Protein AF-A0A9R0SRK7-F1 (afdb_monomer_lite)

Sequence (256 aa):
MAAATGMATAVAMAPLLSPAAGAAHSHIPSALATSAPPHTRRSRPRPRPRRLHASAPAAHSGSDGAPPSTLSSTASSPSGSKGAGALTFQQAIQRLQEYWASVGCAVMQCSNTEVGAGTMNPLTFLRVLGPEPWNVAYVEPSVRPDDSRYGDNPNRLQRHTQFQVILKPDPGNSQDLFLHSLSALGINVREHDIRFVEDNWESPVLGAWGLGWEVWMDGMEITQFTYFQQSGSLPLLPVSVEITYGLERILMSLQE

InterPro domains:
  IPR002310 Glycine-tRNA ligase, alpha subunit [PF02091] (89-256)
  IPR002310 Glycine-tRNA ligase, alpha subunit [PR01044] (141-156)
  IPR002310 Glycine-tRNA ligase, alpha subunit [PR01044] (162-182)
  IPR002310 Glycine-tRNA ligase, alpha subunit [PR01044] (193-217)
  IPR002310 Glycine-tRNA ligase, alpha subunit [PR01044] (219-239)
  IPR002310 Glycine-tRNA ligase, alpha subunit [PR01044] (242-256)
  IPR006194 Glycine-tRNA synthetase, heterodimeric [PS50861] (88-256)
  IPR006194 Glycine-tRNA synthetase, heterodimeric [PTHR30075] (86-256)
  IPR045864 Class II Aminoacyl-tRNA synthetase/Biotinyl protein ligase (BPL) and lipoyl protein ligase (LPL) [G3DSA:3.30.930.10] (76-256)
  IPR045864 Class II Aminoacyl-tRNA synthetase/Biotinyl protein ligase (BPL) and lipoyl protein ligase (LPL) [SSF55681] (88-255)

Foldseek 3Di:
DDDDDDDDDDDDDDDDDDDDDDDDDDDDDDDDDDDDDDDDPDDDDDDDDDDDDDDDDDDDDDDDDDDDDDDDDPDDDPPDPPDPDAQDLVNLQVLLLVLLVVVPADEDEEDPDAAQAPCPPCLNQVVLDDQDWHWHKYKYFHAQCVQDPPPPDLPTHRTFIKIKIKGPQDPVCVVVSVVVSLVSSVDPPVVWDWDWAWDKDDDVVFLWTFTWTQIDTNRDGFKIWGFIQDGNVHGGVRTMIMIIGRSSRSSVVRPD

Secondary structure (DSSP, 8-state):
---------PPPP----------------------PPP-----PPPPPPP---PPPPPP-------------------------PPPPHHHHHHHHHHHHHHTT-EEEPPPSS-BSSGGGSHHHHTTSSSS--EEEEEEEEEE-GGG--TT--SS--SEEEEEEEEEES--S-HHHHHHHHHHHHT--TTTS-EEEEE--EEEGGGTEEEEEEEEEETTEEEEEEEEEEEETTEEEEEEEEEEEEEHHHHHHHH--

Radius of gyration: 32.05 Å; chains: 1; bounding box: 85×55×104 Å

Structure (mmCIF, N/CA/C/O backbone):
data_AF-A0A9R0SRK7-F1
#
_entry.id   AF-A0A9R0SRK7-F1
#
loop_
_atom_site.group_PDB
_atom_site.id
_atom_site.type_symbol
_atom_site.label_atom_id
_atom_site.label_alt_id
_atom_site.label_comp_id
_atom_site.label_asym_id
_atom_site.label_entity_id
_atom_site.label_seq_id
_atom_site.pdbx_PDB_ins_code
_atom_site.Cartn_x
_atom_site.Cartn_y
_atom_site.Cartn_z
_atom_site.occupancy
_atom_site.B_iso_or_equiv
_atom_site.auth_seq_id
_atom_site.auth_comp_id
_atom_site.auth_asym_id
_atom_site.auth_atom_id
_atom_site.pdbx_PDB_model_num
ATOM 1 N N . MET A 1 1 ? -36.795 -20.530 -48.172 1.00 37.56 1 MET A N 1
ATOM 2 C CA . MET A 1 1 ? -36.860 -20.169 -49.610 1.00 37.56 1 MET A CA 1
ATOM 3 C C . MET A 1 1 ? -36.858 -18.649 -49.673 1.00 37.56 1 MET A C 1
ATOM 5 O O . MET A 1 1 ? -37.673 -18.080 -48.974 1.00 37.56 1 MET A O 1
ATOM 9 N N . ALA A 1 2 ? -35.993 -17.913 -50.359 1.00 38.22 2 ALA A N 1
ATOM 10 C CA . ALA A 1 2 ? -34.970 -18.207 -51.352 1.00 38.22 2 ALA A CA 1
ATOM 11 C C . ALA A 1 2 ? -33.815 -17.192 -51.189 1.00 38.22 2 ALA A C 1
ATOM 13 O O . ALA A 1 2 ? -33.989 -16.137 -50.584 1.00 38.22 2 ALA A O 1
ATOM 14 N N . ALA A 1 3 ? -32.645 -17.559 -51.703 1.00 34.16 3 ALA A N 1
ATOM 15 C CA . ALA A 1 3 ? -31.409 -16.788 -51.690 1.00 34.16 3 ALA A CA 1
ATOM 16 C C . ALA A 1 3 ? -31.295 -15.833 -52.894 1.00 34.16 3 ALA A C 1
ATOM 18 O O . ALA A 1 3 ? -31.822 -16.150 -53.957 1.00 34.16 3 ALA A O 1
ATOM 19 N N . ALA A 1 4 ? -30.533 -14.744 -52.734 1.00 37.28 4 ALA A N 1
ATOM 20 C CA . ALA A 1 4 ? -29.643 -14.154 -53.750 1.00 37.28 4 ALA A CA 1
ATOM 21 C C . ALA A 1 4 ? -28.727 -13.108 -53.057 1.00 37.28 4 ALA A C 1
ATOM 23 O O . ALA A 1 4 ? -29.241 -12.208 -52.400 1.00 37.28 4 ALA A O 1
ATOM 24 N N . THR A 1 5 ? -27.406 -13.321 -52.917 1.00 37.91 5 THR A N 1
ATOM 25 C CA . THR A 1 5 ? -26.323 -12.764 -53.782 1.00 37.91 5 THR A CA 1
ATOM 26 C C . THR A 1 5 ? -26.562 -11.305 -54.196 1.00 37.91 5 THR A C 1
ATOM 28 O O . THR A 1 5 ? -27.570 -11.016 -54.814 1.00 37.91 5 THR A O 1
ATOM 31 N N . GLY A 1 6 ? -25.703 -10.308 -53.988 1.00 32.19 6 GLY A N 1
ATOM 32 C CA . GLY A 1 6 ? -24.322 -10.181 -53.528 1.00 32.19 6 GLY A CA 1
ATOM 33 C C . GLY A 1 6 ? -23.747 -8.929 -54.216 1.00 32.19 6 GLY A C 1
ATOM 34 O O . GLY A 1 6 ? -24.065 -8.711 -55.376 1.00 32.19 6 GLY A O 1
ATOM 35 N N . MET A 1 7 ? -22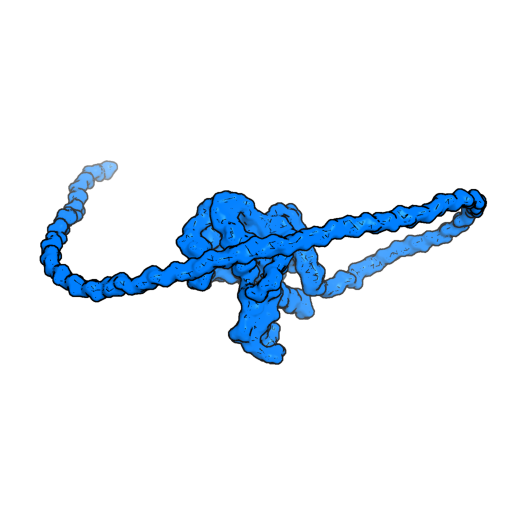.945 -8.105 -53.535 1.00 36.50 7 MET A N 1
ATOM 36 C CA . MET A 1 7 ? -21.830 -7.345 -54.133 1.00 36.50 7 MET A CA 1
ATOM 37 C C . MET A 1 7 ? -21.111 -6.531 -53.056 1.00 36.50 7 MET A C 1
ATOM 39 O O . MET A 1 7 ? -21.663 -5.616 -52.451 1.00 36.50 7 MET A O 1
ATOM 43 N N . ALA A 1 8 ? -19.856 -6.906 -52.829 1.00 35.41 8 ALA A N 1
ATOM 44 C CA . ALA A 1 8 ? -18.874 -6.126 -52.105 1.00 35.41 8 ALA A CA 1
ATOM 45 C C . ALA A 1 8 ? -18.383 -4.982 -53.001 1.00 35.41 8 ALA A C 1
ATOM 47 O O . ALA A 1 8 ? -18.062 -5.213 -54.166 1.00 35.41 8 ALA A O 1
ATOM 48 N N . THR A 1 9 ? -18.257 -3.780 -52.439 1.00 36.09 9 THR A N 1
ATOM 49 C CA . THR A 1 9 ? -17.510 -2.688 -53.072 1.00 36.09 9 THR A CA 1
ATOM 50 C C . THR A 1 9 ? -16.327 -2.361 -52.174 1.00 36.09 9 THR A C 1
ATOM 52 O O . THR A 1 9 ? -16.473 -1.732 -51.129 1.00 36.09 9 THR A O 1
ATOM 55 N N . ALA A 1 10 ? -15.158 -2.863 -52.564 1.00 34.44 10 ALA A N 1
ATOM 56 C CA . ALA A 1 10 ? -13.872 -2.454 -52.028 1.00 34.44 10 ALA A CA 1
ATOM 57 C C . ALA A 1 10 ? -13.535 -1.059 -52.574 1.00 34.44 10 ALA A C 1
ATOM 59 O O . ALA A 1 10 ? -13.558 -0.850 -53.787 1.00 34.44 10 ALA A O 1
ATOM 60 N N . VAL A 1 11 ? -13.211 -0.112 -51.693 1.00 36.94 11 VAL A N 1
ATOM 61 C CA . VAL A 1 11 ? -12.591 1.157 -52.086 1.00 36.94 11 VAL A CA 1
ATOM 62 C C . VAL A 1 11 ? -11.084 0.996 -51.932 1.00 36.94 11 VAL A C 1
ATOM 64 O O . VAL A 1 11 ? -10.578 0.678 -50.857 1.00 36.94 11 VAL A O 1
ATOM 67 N N . ALA A 1 12 ? -10.397 1.146 -53.059 1.00 35.78 12 ALA A N 1
ATOM 68 C CA . ALA A 1 12 ? -8.970 0.956 -53.228 1.00 35.78 12 ALA A CA 1
ATOM 69 C C . ALA A 1 12 ? -8.141 2.077 -52.580 1.00 35.78 12 ALA A C 1
ATOM 71 O O . ALA A 1 12 ? -8.505 3.252 -52.623 1.00 35.78 12 ALA A O 1
ATOM 72 N N . MET A 1 13 ? -6.978 1.687 -52.051 1.00 35.03 13 MET A N 1
ATOM 73 C CA . MET A 1 13 ? -5.853 2.579 -51.785 1.00 35.03 13 MET A CA 1
ATOM 74 C C . MET A 1 13 ? -5.315 3.168 -53.095 1.00 35.03 13 MET A C 1
ATOM 76 O O . MET A 1 13 ? -5.142 2.446 -54.077 1.00 35.03 13 MET A O 1
ATOM 80 N N . ALA A 1 14 ? -4.943 4.446 -53.063 1.00 38.38 14 ALA A N 1
ATOM 81 C CA . ALA A 1 14 ? -4.004 5.040 -54.008 1.00 38.38 14 ALA A CA 1
ATOM 82 C C . ALA A 1 14 ? -2.915 5.805 -53.226 1.00 38.38 14 ALA A C 1
ATOM 84 O O . ALA A 1 14 ? -3.249 6.516 -52.274 1.00 38.38 14 ALA A O 1
ATOM 85 N N . PRO A 1 15 ? -1.628 5.656 -53.590 1.00 40.62 15 PRO A N 1
ATOM 86 C CA . PRO A 1 15 ? -0.508 6.323 -52.938 1.00 40.62 15 PRO A CA 1
ATOM 87 C C . PRO A 1 15 ? -0.269 7.703 -53.563 1.00 40.62 15 PRO A C 1
ATOM 89 O O . PRO A 1 15 ? -0.414 7.876 -54.774 1.00 40.62 15 PRO A O 1
ATOM 92 N N . LEU A 1 16 ? 0.156 8.678 -52.759 1.00 39.31 16 LEU A N 1
ATOM 93 C CA . LEU A 1 16 ? 0.675 9.949 -53.263 1.00 39.31 16 LEU A CA 1
ATOM 94 C C . LEU A 1 16 ? 2.120 10.146 -52.806 1.00 39.31 16 LEU A C 1
ATOM 96 O O . LEU A 1 16 ? 2.482 9.905 -51.657 1.00 39.31 16 LEU A O 1
ATOM 100 N N . LEU A 1 17 ? 2.924 10.515 -53.799 1.00 37.66 17 LEU A N 1
ATOM 101 C CA . LEU A 1 17 ? 4.373 10.612 -53.819 1.00 37.66 17 LEU A CA 1
ATOM 102 C C . LEU A 1 17 ? 4.934 11.725 -52.919 1.00 37.66 17 LEU A C 1
ATOM 104 O O . LEU A 1 17 ? 4.346 12.795 -52.776 1.00 37.66 17 LEU A O 1
ATOM 108 N N . SER A 1 18 ? 6.159 11.480 -52.444 1.00 40.16 18 SER A N 1
ATOM 109 C CA . SER A 1 18 ? 7.153 12.474 -52.014 1.00 40.16 18 SER A CA 1
ATOM 110 C C . SER A 1 18 ? 7.370 13.614 -53.016 1.00 40.16 18 SER A C 1
ATOM 112 O O . SER A 1 18 ? 7.304 13.408 -54.229 1.00 40.16 18 SER A O 1
ATOM 114 N N . PRO A 1 19 ? 7.893 14.740 -52.508 1.00 45.44 19 PRO A N 1
ATOM 115 C CA . PRO A 1 19 ? 9.127 15.273 -53.073 1.00 45.44 19 PRO A CA 1
ATOM 116 C C . PRO A 1 19 ? 10.226 15.444 -52.016 1.00 45.44 19 PRO A C 1
ATOM 118 O O . PRO A 1 19 ? 9.983 15.736 -50.847 1.00 45.44 19 PRO A O 1
ATOM 121 N N . ALA A 1 20 ? 11.455 15.217 -52.470 1.00 34.84 20 ALA A N 1
ATOM 122 C CA . ALA A 1 20 ? 12.696 15.368 -51.732 1.00 34.84 20 ALA A CA 1
ATOM 123 C C . ALA A 1 20 ? 13.258 16.802 -51.821 1.00 34.84 20 ALA A C 1
ATOM 125 O O . ALA A 1 20 ? 12.861 17.583 -52.682 1.00 34.84 20 ALA A O 1
ATOM 126 N N . ALA A 1 21 ? 14.300 17.015 -51.009 1.00 32.69 21 ALA A N 1
ATOM 127 C CA . ALA A 1 21 ? 15.367 18.019 -51.093 1.00 32.69 21 ALA A CA 1
ATOM 128 C C . ALA A 1 21 ? 15.202 19.317 -50.279 1.00 32.69 21 ALA A C 1
ATOM 130 O O . ALA A 1 21 ? 14.373 20.176 -50.551 1.00 32.69 21 ALA A O 1
ATOM 131 N N . GLY A 1 22 ? 16.115 19.467 -49.315 1.00 29.45 22 GLY A N 1
ATOM 132 C CA . GLY A 1 22 ? 16.345 20.678 -48.534 1.00 29.45 22 GLY A CA 1
ATOM 133 C C . GLY A 1 22 ? 17.425 20.451 -47.477 1.00 29.45 22 GLY A C 1
ATOM 134 O O . GLY A 1 22 ? 17.141 20.473 -46.287 1.00 29.45 22 GLY A O 1
ATOM 135 N N . ALA A 1 23 ? 18.649 20.148 -47.917 1.00 34.69 23 ALA A N 1
ATOM 136 C CA . ALA A 1 23 ? 19.818 20.035 -47.052 1.00 34.69 23 ALA A CA 1
ATOM 137 C C . ALA A 1 23 ? 20.220 21.417 -46.513 1.00 34.69 23 ALA A C 1
ATOM 139 O O . ALA A 1 23 ? 20.440 22.343 -47.291 1.00 34.69 23 ALA A O 1
ATOM 140 N N . ALA A 1 24 ? 20.378 21.533 -45.195 1.00 36.25 24 ALA A N 1
ATOM 141 C CA . ALA A 1 24 ? 21.066 22.647 -44.557 1.00 36.25 24 ALA A CA 1
ATOM 142 C C . ALA A 1 24 ? 22.084 22.088 -43.558 1.00 36.25 24 ALA A C 1
ATOM 144 O O . ALA A 1 24 ? 21.740 21.531 -42.518 1.00 36.25 24 ALA A O 1
ATOM 145 N N . HIS A 1 25 ? 23.354 22.213 -43.934 1.00 36.94 25 HIS A N 1
ATOM 146 C CA . HIS A 1 25 ? 24.504 22.004 -43.072 1.00 36.94 25 HIS A CA 1
ATOM 147 C C . HIS A 1 25 ? 24.539 23.076 -41.979 1.00 36.94 25 HIS A C 1
ATOM 149 O O . HIS A 1 25 ? 24.594 24.266 -42.281 1.00 36.94 25 HIS A O 1
ATOM 155 N N . SER A 1 26 ? 24.629 22.659 -40.720 1.00 37.69 26 SER A N 1
ATOM 156 C CA . SER A 1 26 ? 25.176 23.494 -39.652 1.00 37.69 26 SER A CA 1
ATOM 157 C C . SER A 1 26 ? 26.218 22.693 -38.882 1.00 37.69 26 SER A C 1
ATOM 159 O O . SER A 1 26 ? 25.904 21.786 -38.112 1.00 37.69 26 SER A O 1
ATOM 161 N N . HIS A 1 27 ? 27.475 23.033 -39.155 1.00 35.53 27 HIS A N 1
ATOM 162 C CA . HIS A 1 27 ? 28.650 22.659 -38.387 1.00 35.53 27 HIS A CA 1
ATOM 163 C C . HIS A 1 27 ? 28.471 23.025 -36.907 1.00 35.53 27 HIS A C 1
ATOM 165 O O . HIS A 1 27 ? 28.238 24.188 -36.587 1.00 35.53 27 HIS A O 1
ATOM 171 N N . ILE A 1 28 ? 28.669 22.058 -36.011 1.00 43.16 28 ILE A N 1
ATOM 172 C CA . ILE A 1 28 ? 29.019 22.321 -34.611 1.00 43.16 28 ILE A CA 1
ATOM 173 C C . ILE A 1 28 ? 30.442 21.784 -34.403 1.00 43.16 28 ILE A C 1
ATOM 175 O O . ILE A 1 28 ? 30.684 20.612 -34.704 1.00 43.16 28 ILE A O 1
ATOM 179 N N . PRO A 1 29 ? 31.411 22.605 -33.955 1.00 42.06 29 PRO A N 1
ATOM 180 C CA . PRO A 1 29 ? 32.789 22.163 -33.805 1.00 42.06 29 PRO A CA 1
ATOM 181 C C . PRO A 1 29 ? 32.966 21.260 -32.582 1.00 42.06 29 PRO A C 1
ATOM 183 O O . PRO A 1 29 ? 32.574 21.599 -31.467 1.00 42.06 29 PRO A O 1
ATOM 186 N N . SER A 1 30 ? 33.643 20.137 -32.812 1.00 40.69 30 SER A N 1
ATOM 187 C CA . SER A 1 30 ? 34.266 19.293 -31.796 1.00 40.69 30 SER A CA 1
ATOM 188 C C . SER A 1 30 ? 35.414 20.056 -31.128 1.00 40.69 30 SER A C 1
ATOM 190 O O . SER A 1 30 ? 36.365 20.449 -31.806 1.00 40.69 30 SER A O 1
ATOM 192 N N . ALA A 1 31 ? 35.350 20.247 -29.809 1.00 37.66 31 ALA A N 1
ATOM 193 C CA . ALA A 1 31 ? 36.422 20.856 -29.029 1.00 37.66 31 ALA A CA 1
ATOM 194 C C . ALA A 1 31 ? 36.750 20.026 -27.778 1.00 37.66 31 ALA A C 1
ATOM 196 O O . ALA A 1 31 ? 35.945 19.883 -26.866 1.00 37.66 31 ALA A O 1
ATOM 197 N N . LEU A 1 32 ? 37.993 19.542 -27.795 1.00 38.28 32 LEU A N 1
ATOM 198 C CA . LEU A 1 32 ? 38.884 19.208 -26.686 1.00 38.28 32 LEU A CA 1
ATOM 199 C C . LEU A 1 32 ? 38.463 18.126 -25.681 1.00 38.28 32 LEU A C 1
ATOM 201 O O . LEU A 1 32 ? 37.862 18.365 -24.638 1.00 38.28 32 LEU A O 1
ATOM 205 N N . ALA A 1 33 ? 39.034 16.950 -25.938 1.00 37.00 33 ALA A N 1
ATOM 206 C CA . ALA A 1 33 ? 39.545 16.062 -24.912 1.00 37.00 33 ALA A CA 1
ATOM 207 C C . ALA A 1 33 ? 40.536 16.800 -23.990 1.00 37.00 33 ALA A C 1
ATOM 209 O O . ALA A 1 33 ? 41.562 17.310 -24.443 1.00 37.00 33 ALA A O 1
ATOM 210 N N . THR A 1 34 ? 40.264 16.793 -22.687 1.00 37.75 34 THR A N 1
ATOM 211 C CA . THR A 1 34 ? 41.259 17.046 -21.642 1.00 37.75 34 THR A CA 1
ATOM 212 C C . THR A 1 34 ? 41.451 15.766 -20.837 1.00 37.75 34 THR A C 1
ATOM 214 O O . THR A 1 34 ? 40.579 15.289 -20.117 1.00 37.75 34 THR A O 1
ATOM 217 N N . SER A 1 35 ? 42.626 15.171 -21.017 1.00 38.38 35 SER A N 1
ATOM 218 C CA . SER A 1 35 ? 43.127 14.032 -20.260 1.00 38.38 35 SER A CA 1
ATOM 219 C C . SER A 1 35 ? 43.386 14.434 -18.805 1.00 38.38 35 SER A C 1
ATOM 221 O O . SER A 1 35 ? 44.289 15.228 -18.533 1.00 38.38 35 SER A O 1
ATOM 223 N N . ALA A 1 36 ? 42.628 13.868 -17.867 1.00 43.06 36 ALA A N 1
ATOM 224 C CA . ALA A 1 36 ? 42.953 13.923 -16.445 1.00 43.06 36 ALA A CA 1
ATOM 225 C C . ALA A 1 36 ? 44.139 12.978 -16.131 1.00 43.06 36 ALA A C 1
ATOM 227 O O . ALA A 1 36 ? 44.181 11.863 -16.660 1.00 43.06 36 ALA A O 1
ATOM 228 N N . PRO A 1 37 ? 45.110 13.381 -15.290 1.00 53.28 37 PRO A N 1
ATOM 229 C CA . PRO A 1 37 ? 46.250 12.539 -14.934 1.00 53.28 37 PRO A CA 1
ATOM 230 C C . PRO A 1 37 ? 45.850 11.409 -13.962 1.00 53.28 37 PRO A C 1
ATOM 232 O O . PRO A 1 37 ? 44.885 11.545 -13.207 1.00 53.28 37 PRO A O 1
ATOM 235 N N . PRO A 1 38 ? 46.589 10.285 -13.935 1.00 47.19 38 PRO A N 1
ATOM 236 C CA . PRO A 1 38 ? 46.218 9.120 -13.142 1.00 47.19 38 PRO A CA 1
ATOM 237 C C . PRO A 1 38 ? 46.439 9.362 -11.643 1.00 47.19 38 PRO A C 1
ATOM 239 O O . PRO A 1 38 ? 47.552 9.631 -11.187 1.00 47.19 38 PRO A O 1
ATOM 242 N N . HIS A 1 39 ? 45.382 9.192 -10.847 1.00 46.12 39 HIS A N 1
ATOM 243 C CA . HIS A 1 39 ? 45.494 9.110 -9.394 1.00 46.12 39 HIS A CA 1
ATOM 244 C C . HIS A 1 39 ? 46.216 7.816 -8.999 1.00 46.12 39 HIS A C 1
ATOM 246 O O . HIS A 1 39 ? 45.691 6.708 -9.115 1.00 46.12 39 HIS A O 1
ATOM 252 N N . THR A 1 40 ? 47.438 7.960 -8.495 1.00 45.44 40 THR A N 1
ATOM 253 C CA . THR A 1 40 ? 48.199 6.878 -7.871 1.00 45.44 40 THR A CA 1
ATOM 254 C C . THR A 1 40 ? 47.510 6.444 -6.575 1.00 45.44 40 THR A C 1
ATOM 256 O O . THR A 1 40 ? 47.489 7.146 -5.563 1.00 45.44 40 THR A O 1
ATOM 259 N N . ARG A 1 41 ? 46.923 5.247 -6.597 1.00 44.31 41 ARG A N 1
ATOM 260 C CA . ARG A 1 41 ? 46.297 4.601 -5.441 1.00 44.31 41 ARG A CA 1
ATOM 261 C C . ARG A 1 41 ? 47.384 4.156 -4.455 1.00 44.31 41 ARG A C 1
ATOM 263 O O . ARG A 1 41 ? 47.898 3.047 -4.551 1.00 44.31 41 ARG A O 1
ATOM 270 N N . ARG A 1 42 ? 47.748 5.009 -3.489 1.00 44.72 42 ARG A N 1
ATOM 271 C CA . ARG A 1 42 ? 48.573 4.593 -2.340 1.00 44.72 42 ARG A CA 1
ATOM 272 C C . ARG A 1 42 ? 47.765 3.639 -1.456 1.00 44.72 42 ARG A C 1
ATOM 274 O O . ARG A 1 42 ? 46.843 4.048 -0.754 1.00 44.72 42 ARG A O 1
ATOM 281 N N . SER A 1 43 ? 48.122 2.359 -1.484 1.00 44.50 43 SER A N 1
ATOM 282 C CA . SER A 1 43 ? 47.631 1.339 -0.559 1.00 44.50 43 SER A CA 1
ATOM 283 C C . SER A 1 43 ? 48.059 1.672 0.875 1.00 44.50 43 SER A C 1
ATOM 285 O O . SER A 1 43 ? 49.239 1.579 1.212 1.00 44.50 43 SER A O 1
ATOM 287 N N . ARG A 1 44 ? 47.108 2.049 1.735 1.00 50.19 44 ARG A N 1
ATOM 288 C CA . ARG A 1 44 ? 47.326 2.062 3.189 1.00 50.19 44 ARG A CA 1
ATOM 289 C C . ARG A 1 44 ? 47.345 0.612 3.706 1.00 50.19 44 ARG A C 1
ATOM 291 O O . ARG A 1 44 ? 46.473 -0.163 3.307 1.00 50.19 44 ARG A O 1
ATOM 298 N N . PRO A 1 45 ? 48.297 0.217 4.569 1.00 52.69 45 PRO A N 1
ATOM 299 C CA . PRO A 1 45 ? 48.323 -1.130 5.129 1.00 52.69 45 PRO A CA 1
ATOM 300 C C . PRO A 1 45 ? 47.127 -1.342 6.070 1.00 52.69 45 PRO A C 1
ATOM 302 O O . PRO A 1 45 ? 46.814 -0.489 6.900 1.00 52.69 45 PRO A O 1
ATOM 305 N N . 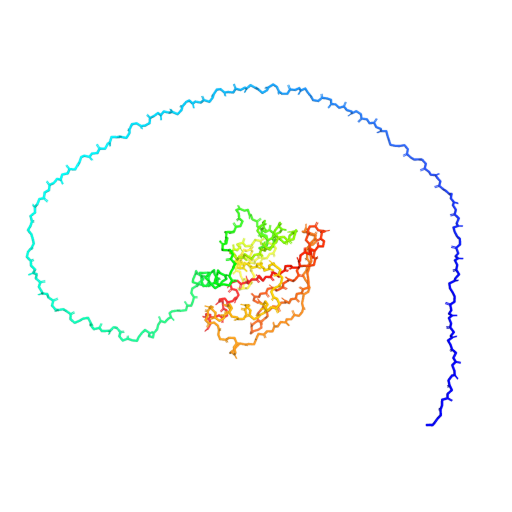ARG A 1 46 ? 46.448 -2.488 5.930 1.00 52.50 46 ARG A N 1
ATOM 306 C CA . ARG A 1 46 ? 45.374 -2.924 6.838 1.00 52.50 46 ARG A CA 1
ATOM 307 C C . ARG A 1 46 ? 45.953 -3.191 8.241 1.00 52.50 46 ARG A C 1
ATOM 309 O O . ARG A 1 46 ? 46.960 -3.898 8.327 1.00 52.50 46 ARG A O 1
ATOM 316 N N . PRO A 1 47 ? 45.333 -2.716 9.337 1.00 49.66 47 PRO A N 1
ATOM 317 C CA . PRO A 1 47 ? 45.724 -3.142 10.674 1.00 49.66 47 PRO A CA 1
ATOM 318 C C . PRO A 1 47 ? 45.312 -4.605 10.898 1.00 49.66 47 PRO A C 1
ATOM 320 O O . PRO A 1 47 ? 44.204 -5.012 10.548 1.00 49.66 47 PRO A O 1
ATOM 323 N N . ARG A 1 48 ? 46.222 -5.409 11.460 1.00 55.09 48 ARG A N 1
ATOM 324 C CA . ARG A 1 48 ? 45.968 -6.810 11.838 1.00 55.09 48 ARG A CA 1
ATOM 325 C C . ARG A 1 48 ? 44.907 -6.881 12.951 1.00 55.09 48 ARG A C 1
ATOM 327 O O . ARG A 1 48 ? 44.953 -6.049 13.859 1.00 55.09 48 ARG A O 1
ATOM 334 N N . PRO A 1 49 ? 44.006 -7.879 12.952 1.00 48.22 49 PRO A N 1
ATOM 335 C CA . PRO A 1 49 ? 43.050 -8.048 14.038 1.00 48.22 49 PRO A CA 1
ATOM 336 C C . PRO A 1 49 ? 43.776 -8.505 15.310 1.00 48.22 49 PRO A C 1
ATOM 338 O O . PRO A 1 49 ? 44.520 -9.488 15.312 1.00 48.22 49 PRO A O 1
ATOM 341 N N . ARG A 1 50 ? 43.566 -7.768 16.403 1.00 48.62 50 ARG A N 1
ATOM 342 C CA . ARG A 1 50 ? 44.013 -8.129 17.752 1.00 48.62 50 ARG A CA 1
ATOM 343 C C . ARG A 1 50 ? 43.184 -9.334 18.219 1.00 48.62 50 ARG A C 1
ATOM 345 O O . ARG A 1 50 ? 41.965 -9.233 18.311 1.00 48.62 50 ARG A O 1
ATOM 352 N N . ARG A 1 51 ? 43.838 -10.467 18.506 1.00 45.78 51 ARG A N 1
ATOM 353 C CA . ARG A 1 51 ? 43.222 -11.607 19.208 1.00 45.78 51 ARG A CA 1
ATOM 354 C C . ARG A 1 51 ? 42.758 -11.133 20.585 1.00 45.78 51 ARG A C 1
ATOM 356 O O . ARG A 1 51 ? 43.589 -10.773 21.414 1.00 45.78 51 ARG A O 1
ATOM 363 N N . LEU A 1 52 ? 41.451 -11.143 20.821 1.00 45.44 52 LEU A N 1
ATOM 364 C CA . LEU A 1 52 ? 40.889 -11.066 22.164 1.00 45.44 52 LEU A CA 1
ATOM 365 C C . LEU A 1 52 ? 40.918 -12.481 22.752 1.00 45.44 52 LEU A C 1
ATOM 367 O O . LEU A 1 52 ? 40.282 -13.392 22.226 1.00 45.44 52 LEU A O 1
ATOM 371 N N . HIS A 1 53 ? 41.715 -12.673 23.801 1.00 43.09 53 HIS A N 1
ATOM 372 C CA . HIS A 1 53 ? 41.650 -13.867 24.634 1.00 43.09 53 HIS A CA 1
ATOM 373 C C . HIS A 1 53 ? 40.366 -13.798 25.468 1.00 43.09 53 HIS A C 1
ATOM 375 O O . HIS A 1 53 ? 40.217 -12.898 26.291 1.00 43.09 53 HIS A O 1
ATOM 381 N N . ALA A 1 54 ? 39.441 -14.728 25.233 1.00 40.62 54 ALA A N 1
ATOM 382 C CA . ALA A 1 54 ? 38.299 -14.954 26.106 1.00 40.62 54 ALA A CA 1
ATOM 383 C C . ALA A 1 54 ? 38.729 -15.892 27.242 1.00 40.62 54 ALA A C 1
ATOM 385 O O . ALA A 1 54 ? 39.111 -17.037 26.998 1.00 40.62 54 ALA A O 1
ATOM 386 N N . SER A 1 55 ? 38.687 -15.387 28.471 1.00 41.75 55 SER A N 1
ATOM 387 C CA . SER A 1 55 ? 38.862 -16.168 29.694 1.00 41.75 55 SER A CA 1
ATOM 388 C C . SER A 1 55 ? 37.498 -16.716 30.115 1.00 41.75 55 SER A C 1
ATOM 390 O O . SER A 1 55 ? 36.591 -15.941 30.411 1.00 41.75 55 SER A O 1
ATOM 392 N N . ALA A 1 56 ? 37.340 -18.038 30.126 1.00 51.78 56 ALA A N 1
ATOM 393 C CA . ALA A 1 56 ? 36.175 -18.707 30.701 1.00 51.78 56 ALA A CA 1
ATOM 394 C C . ALA A 1 56 ? 36.288 -18.756 32.237 1.00 51.78 56 ALA A C 1
ATOM 396 O O . ALA A 1 56 ? 37.390 -19.012 32.732 1.00 51.78 56 ALA A O 1
ATOM 397 N N . PRO A 1 57 ? 35.194 -18.596 33.004 1.00 46.03 57 PRO A N 1
ATOM 398 C CA . PRO A 1 57 ? 35.158 -19.026 34.388 1.00 46.03 57 PRO A CA 1
ATOM 399 C C . PRO A 1 57 ? 34.463 -20.384 34.544 1.00 46.03 57 PRO A C 1
ATOM 401 O O . PRO A 1 57 ? 33.631 -20.804 33.739 1.00 46.03 57 PRO A O 1
ATOM 404 N N . ALA A 1 58 ? 34.902 -21.068 35.593 1.00 37.97 58 ALA A N 1
ATOM 405 C CA . ALA A 1 58 ? 34.728 -22.477 35.877 1.00 37.97 58 ALA A CA 1
ATOM 406 C C . ALA A 1 58 ? 33.347 -22.845 36.438 1.00 37.97 58 ALA A C 1
ATOM 408 O O . ALA A 1 58 ? 32.646 -22.034 37.041 1.00 37.97 58 ALA A O 1
ATOM 409 N N . ALA A 1 59 ? 33.014 -24.124 36.266 1.00 37.34 59 ALA A N 1
ATOM 410 C CA . ALA A 1 59 ? 31.876 -24.796 36.864 1.00 37.34 59 ALA A CA 1
ATOM 411 C C . ALA A 1 59 ? 32.033 -24.919 38.389 1.00 37.34 59 ALA A C 1
ATOM 413 O O . ALA A 1 59 ? 33.079 -25.352 38.874 1.00 37.34 59 ALA A O 1
ATOM 414 N N . HIS A 1 60 ? 30.961 -24.620 39.124 1.00 41.12 60 HIS A N 1
ATOM 415 C CA . HIS A 1 60 ? 30.793 -25.032 40.513 1.00 41.12 60 HIS A CA 1
ATOM 416 C C . HIS A 1 60 ? 29.612 -25.995 40.627 1.00 41.12 60 HIS A C 1
ATOM 418 O O . HIS A 1 60 ? 28.464 -25.653 40.357 1.00 41.12 60 HIS A O 1
ATOM 424 N N . SER A 1 61 ? 29.947 -27.218 41.026 1.00 39.25 61 SER A N 1
ATOM 425 C CA . SER A 1 61 ? 29.063 -28.246 41.560 1.00 39.25 61 SER A CA 1
ATOM 426 C C . SER A 1 61 ? 28.610 -27.877 42.975 1.00 39.25 61 SER A C 1
ATOM 428 O O . SER A 1 61 ? 29.451 -27.565 43.818 1.00 39.25 61 SER A O 1
ATOM 430 N N . GLY A 1 62 ? 27.312 -27.987 43.247 1.00 35.19 62 GLY A N 1
ATOM 431 C CA . GLY A 1 62 ? 26.741 -27.895 44.589 1.00 35.19 62 GLY A CA 1
ATOM 432 C C . GLY A 1 62 ? 25.389 -28.596 44.628 1.00 35.19 62 GLY A C 1
ATOM 433 O O . GLY A 1 62 ? 24.455 -28.182 43.947 1.00 35.19 62 GLY A O 1
ATOM 434 N N . SER A 1 63 ? 25.340 -29.699 45.364 1.00 38.38 63 SER A N 1
ATOM 435 C CA . SER A 1 63 ? 24.167 -30.500 45.696 1.00 38.38 63 SER A CA 1
ATOM 436 C C . SER A 1 63 ? 23.350 -29.849 46.818 1.00 38.38 63 SER A C 1
ATOM 438 O O . SER A 1 63 ? 23.924 -29.180 47.670 1.00 38.38 63 SER A O 1
ATOM 440 N N . ASP A 1 64 ? 22.031 -30.070 46.808 1.00 38.66 64 ASP A N 1
ATOM 441 C CA . ASP A 1 64 ? 21.223 -30.564 47.944 1.00 38.66 64 ASP A CA 1
ATOM 442 C C . ASP A 1 64 ? 19.798 -29.982 48.005 1.00 38.66 64 ASP A C 1
ATOM 444 O O . ASP A 1 64 ? 19.584 -28.777 48.088 1.00 38.66 64 ASP A O 1
ATOM 448 N N . GLY A 1 65 ? 18.827 -30.904 48.043 1.00 36.00 65 GLY A N 1
ATOM 449 C CA . GLY A 1 65 ? 17.683 -30.861 48.959 1.00 36.00 65 GLY A CA 1
ATOM 450 C C . GLY A 1 65 ? 16.491 -29.954 48.634 1.00 36.00 65 GLY A C 1
ATOM 451 O O . GLY A 1 65 ? 16.453 -28.802 49.050 1.00 36.00 65 GLY A O 1
ATOM 452 N N . ALA A 1 66 ? 15.420 -30.529 48.075 1.00 42.03 66 ALA A N 1
ATOM 453 C CA . ALA A 1 66 ? 14.062 -29.987 48.213 1.00 42.03 66 ALA A CA 1
ATOM 454 C C . ALA A 1 66 ? 13.040 -31.125 48.436 1.00 42.03 66 ALA A C 1
ATOM 456 O O . ALA A 1 66 ? 13.008 -32.055 47.627 1.00 42.03 66 ALA A O 1
ATOM 457 N N . PRO A 1 67 ? 12.197 -31.088 49.490 1.00 58.06 67 PRO A N 1
ATOM 458 C CA . PRO A 1 67 ? 10.994 -31.913 49.582 1.00 58.06 67 PRO A CA 1
ATOM 459 C C . PRO A 1 67 ? 9.765 -31.164 49.016 1.00 58.06 67 PRO A C 1
ATOM 461 O O . PRO A 1 67 ? 9.808 -29.940 48.859 1.00 58.06 67 PRO A O 1
ATOM 464 N N . PRO A 1 68 ? 8.658 -31.865 48.702 1.00 52.28 68 PRO A N 1
ATOM 465 C CA . PRO A 1 68 ? 7.524 -31.271 48.006 1.00 52.28 68 PRO A CA 1
ATOM 466 C C . PRO A 1 68 ? 6.540 -30.628 48.990 1.00 52.28 68 PRO A C 1
ATOM 468 O O . PRO A 1 68 ? 6.208 -31.215 50.020 1.00 52.28 68 PRO A O 1
ATOM 471 N N . SER A 1 69 ? 6.005 -29.458 48.646 1.00 45.97 69 SER A N 1
ATOM 472 C CA . SER A 1 69 ? 4.812 -28.908 49.291 1.00 45.97 69 SER A CA 1
ATOM 473 C C . SER A 1 69 ? 3.710 -28.687 48.259 1.00 45.97 69 SER A C 1
ATOM 475 O O . SER A 1 69 ? 3.770 -27.847 47.366 1.00 45.97 69 SER A O 1
ATOM 477 N N . THR A 1 70 ? 2.681 -29.513 48.394 1.00 43.38 70 THR A N 1
ATOM 478 C CA . THR A 1 70 ? 1.360 -29.375 47.792 1.00 43.38 70 THR A CA 1
ATOM 479 C C . THR A 1 70 ? 0.660 -28.130 48.325 1.00 43.38 70 THR A C 1
ATOM 481 O O . THR A 1 70 ? 0.352 -28.069 49.515 1.00 43.38 70 THR A O 1
ATOM 484 N N . LEU A 1 71 ? 0.311 -27.197 47.441 1.00 42.62 71 LEU A N 1
ATOM 485 C CA . LEU A 1 71 ? -0.784 -26.258 47.665 1.00 42.62 71 LEU A CA 1
ATOM 486 C C . LEU A 1 71 ? -1.672 -26.227 46.423 1.00 42.62 71 LEU A C 1
ATOM 488 O O . LEU A 1 71 ? -1.330 -25.683 45.379 1.00 42.62 71 LEU A O 1
ATOM 492 N N . SER A 1 72 ? -2.827 -26.863 46.588 1.00 47.41 72 SER A N 1
ATOM 493 C CA . SER A 1 72 ? -4.025 -26.655 45.795 1.00 47.41 72 SER A CA 1
ATOM 494 C C . SER A 1 72 ? -4.406 -25.176 45.847 1.00 47.41 72 SER A C 1
ATOM 496 O O . SER A 1 72 ? -4.798 -24.680 46.903 1.00 47.41 72 SER A O 1
ATOM 498 N N . SER A 1 73 ? -4.346 -24.486 44.713 1.00 44.66 73 SER A N 1
ATOM 499 C CA . SER A 1 73 ? -5.102 -23.259 44.493 1.00 44.66 73 SER A CA 1
ATOM 500 C C . SER A 1 73 ? -5.934 -23.427 43.228 1.00 44.66 73 SER A C 1
ATOM 502 O O . SER A 1 73 ? -5.446 -23.559 42.108 1.00 44.66 73 SER A O 1
ATOM 504 N N . THR A 1 74 ? -7.241 -23.487 43.444 1.00 45.22 74 THR A N 1
ATOM 505 C CA . THR A 1 74 ? -8.278 -23.347 42.432 1.00 45.22 74 THR A CA 1
ATOM 506 C C . THR A 1 74 ? -8.073 -22.029 41.692 1.00 45.22 74 THR A C 1
ATOM 508 O O . THR A 1 74 ? -8.432 -20.969 42.204 1.00 45.22 74 THR A O 1
ATOM 511 N N . ALA A 1 75 ? -7.490 -22.087 40.495 1.00 40.47 75 ALA A N 1
ATOM 512 C CA . ALA A 1 75 ? -7.530 -20.977 39.560 1.00 40.47 75 ALA A CA 1
ATOM 513 C C . ALA A 1 75 ? -8.952 -20.893 38.999 1.00 40.47 75 ALA A C 1
ATOM 515 O O . ALA A 1 75 ? -9.360 -21.667 38.133 1.00 40.47 75 ALA A O 1
ATOM 516 N N . SER A 1 76 ? -9.718 -19.965 39.562 1.00 43.62 76 SER A N 1
ATOM 517 C CA . SER A 1 76 ? -10.933 -19.428 38.975 1.00 43.62 76 SER A CA 1
ATOM 518 C C . SER A 1 76 ? -10.675 -19.072 37.512 1.00 43.62 76 SER A C 1
ATOM 520 O O . SER A 1 76 ? -9.788 -18.282 37.192 1.00 43.62 76 SER A O 1
ATOM 522 N N . SER A 1 77 ? -11.457 -19.670 36.615 1.00 47.91 77 SER A N 1
ATOM 523 C CA . SER A 1 77 ? -11.509 -19.266 35.214 1.00 47.91 77 SER A CA 1
ATOM 524 C C . SER A 1 77 ? -11.837 -17.772 35.145 1.00 47.91 77 SER A C 1
ATOM 526 O O . SER A 1 77 ? -12.832 -17.364 35.753 1.00 47.91 77 SER A O 1
ATOM 528 N N . PRO A 1 78 ? -11.070 -16.935 34.425 1.00 48.78 78 PRO A N 1
ATOM 529 C CA . PRO A 1 78 ? -11.527 -15.590 34.161 1.00 48.78 78 PRO A CA 1
ATOM 530 C C . PRO A 1 78 ? -12.691 -15.698 33.179 1.00 48.78 78 PRO A C 1
ATOM 532 O O . PRO A 1 78 ? -12.548 -16.043 32.007 1.00 48.78 78 PRO A O 1
ATOM 535 N N . SER A 1 79 ? -13.873 -15.453 33.727 1.00 42.41 79 SER A N 1
ATOM 536 C CA . SER A 1 79 ? -15.099 -15.164 33.011 1.00 42.41 79 SER A CA 1
ATOM 537 C C . SER A 1 79 ? -14.872 -14.047 31.991 1.00 42.41 79 SER A C 1
ATOM 539 O O . SER A 1 79 ? -14.398 -12.975 32.356 1.00 42.41 79 SER A O 1
ATOM 541 N N . GLY A 1 80 ? -15.267 -14.305 30.744 1.00 47.16 80 GLY A N 1
ATOM 542 C CA . GLY A 1 80 ? -15.701 -13.323 29.748 1.00 47.16 80 GLY A CA 1
ATOM 543 C C . GLY A 1 80 ? -14.883 -12.037 29.626 1.00 47.16 80 GLY A C 1
ATOM 544 O O . GLY A 1 80 ? -15.225 -11.023 30.230 1.00 47.16 80 GLY A O 1
ATOM 545 N N . SER A 1 81 ? -13.906 -12.019 28.718 1.00 39.94 81 SER A N 1
ATOM 546 C CA . SER A 1 81 ? -13.341 -10.768 28.209 1.00 39.94 81 SER A CA 1
ATOM 547 C C . SER A 1 81 ? -14.342 -10.071 27.274 1.00 39.94 81 SER A C 1
ATOM 549 O O . SER A 1 81 ? -14.215 -10.107 26.050 1.00 39.94 81 SER A O 1
ATOM 551 N N . LYS A 1 82 ? -15.349 -9.401 27.842 1.00 50.09 82 LYS A N 1
ATOM 552 C CA . LYS A 1 82 ? -15.960 -8.238 27.185 1.00 50.09 82 LYS A CA 1
ATOM 553 C C . LYS A 1 82 ? -14.951 -7.096 27.290 1.00 50.09 82 LYS A C 1
ATOM 555 O O . LYS A 1 82 ? -14.926 -6.377 28.282 1.00 50.09 82 LYS A O 1
ATOM 560 N N . GLY A 1 83 ? -14.068 -7.007 26.301 1.00 44.19 83 GLY A N 1
ATOM 561 C CA . GLY A 1 83 ? -13.010 -6.004 26.263 1.00 44.19 83 GLY A CA 1
ATOM 562 C C . GLY A 1 83 ? -11.908 -6.344 25.271 1.00 44.19 83 GLY A C 1
ATOM 563 O O . GLY A 1 83 ? -10.740 -6.348 25.641 1.00 44.19 83 GLY A O 1
ATOM 564 N N . ALA A 1 84 ? -12.249 -6.643 24.017 1.00 58.12 84 ALA A N 1
ATOM 565 C CA . ALA A 1 84 ? -11.280 -6.364 22.966 1.00 58.12 84 ALA A CA 1
ATOM 566 C C . ALA A 1 84 ? -11.275 -4.836 22.817 1.00 58.12 84 ALA A C 1
ATOM 568 O O . ALA A 1 84 ? -12.239 -4.270 22.310 1.00 58.12 84 ALA A O 1
ATOM 569 N N . GLY A 1 85 ? -10.268 -4.166 23.382 1.00 70.38 85 GLY A N 1
ATOM 570 C CA . GLY A 1 85 ? -10.082 -2.728 23.178 1.00 70.38 85 GLY A CA 1
ATOM 571 C C . GLY A 1 85 ? -9.999 -2.402 21.685 1.00 70.38 85 GLY A C 1
ATOM 572 O O . GLY A 1 85 ? -9.644 -3.274 20.888 1.00 70.38 85 GLY A O 1
ATOM 573 N N . ALA A 1 86 ? -10.344 -1.163 21.321 1.00 82.62 86 ALA A N 1
ATOM 574 C CA . ALA A 1 86 ? -10.279 -0.683 19.943 1.00 82.62 86 ALA A CA 1
ATOM 575 C C . ALA A 1 86 ? -8.932 -1.045 19.291 1.00 82.62 86 ALA A C 1
ATOM 577 O O . ALA A 1 86 ? -7.881 -0.966 19.937 1.00 82.62 86 ALA A O 1
ATOM 578 N N . LEU A 1 87 ? -8.974 -1.466 18.023 1.00 91.69 87 LEU A N 1
ATOM 579 C CA . LEU A 1 87 ? -7.792 -1.893 17.281 1.00 91.69 87 LEU A CA 1
ATOM 580 C C . LEU A 1 87 ? -6.755 -0.767 17.255 1.00 91.69 87 LEU A C 1
ATOM 582 O O . LEU A 1 87 ? -7.017 0.313 16.723 1.00 91.69 87 LEU A O 1
ATOM 586 N N . THR A 1 88 ? -5.568 -1.015 17.807 1.00 95.06 88 THR A N 1
ATOM 587 C CA . THR A 1 88 ? -4.498 -0.015 17.785 1.00 95.06 88 THR A CA 1
ATOM 588 C C . THR A 1 88 ? -3.801 0.021 16.427 1.00 95.06 88 THR A C 1
ATOM 590 O O . THR A 1 88 ? -3.765 -0.968 15.694 1.00 95.06 88 THR A O 1
ATOM 593 N N . PHE A 1 89 ? -3.159 1.148 16.115 1.00 95.81 89 PHE A N 1
ATOM 594 C CA . PHE A 1 89 ? -2.384 1.319 14.882 1.00 95.81 89 PHE A CA 1
ATOM 595 C C . PHE A 1 89 ? -1.295 0.251 14.701 1.00 95.81 89 PHE A C 1
ATOM 597 O O . PHE A 1 89 ? -1.135 -0.332 13.630 1.00 95.81 89 PHE A O 1
ATOM 604 N N . GLN A 1 90 ? -0.581 -0.067 15.784 1.00 97.25 90 GLN A N 1
ATOM 605 C CA . GLN A 1 90 ? 0.429 -1.121 15.788 1.00 97.25 90 GLN A CA 1
ATOM 606 C C . GLN A 1 90 ? -0.187 -2.503 15.528 1.00 97.25 90 GLN A C 1
ATOM 608 O O . GLN A 1 90 ? 0.377 -3.285 14.764 1.00 97.25 90 GLN A O 1
ATOM 613 N N . GLN A 1 91 ? -1.333 -2.807 16.144 1.00 97.00 91 GLN A N 1
ATOM 614 C CA . GLN A 1 91 ? -2.024 -4.080 15.927 1.00 97.00 91 GLN A CA 1
ATOM 615 C C . GLN A 1 91 ? -2.515 -4.212 14.486 1.00 97.00 91 GLN A C 1
ATOM 617 O O . GLN A 1 91 ? -2.421 -5.294 13.920 1.00 97.00 91 GLN A O 1
ATOM 622 N N . ALA A 1 92 ? -2.995 -3.128 13.876 1.00 97.25 92 ALA A N 1
ATOM 623 C CA . ALA A 1 92 ? -3.411 -3.131 12.478 1.00 97.25 92 ALA A CA 1
ATOM 624 C C . ALA A 1 92 ? -2.254 -3.490 11.535 1.00 97.25 92 ALA A C 1
ATOM 626 O O . ALA A 1 92 ? -2.397 -4.373 10.692 1.00 97.25 92 ALA A O 1
ATOM 627 N N . ILE A 1 93 ? -1.082 -2.872 11.735 1.00 98.31 93 ILE A N 1
ATOM 628 C CA . ILE A 1 93 ? 0.137 -3.206 10.985 1.00 98.31 93 ILE A CA 1
ATOM 629 C C . ILE A 1 93 ? 0.490 -4.685 11.159 1.00 98.31 93 ILE A C 1
ATOM 631 O O . ILE A 1 93 ? 0.712 -5.375 10.168 1.00 98.31 93 ILE A O 1
ATOM 635 N N . GLN A 1 94 ? 0.528 -5.174 12.402 1.00 98.44 94 GLN A N 1
ATOM 636 C CA . GLN A 1 94 ? 0.878 -6.567 12.695 1.00 98.44 94 GLN A CA 1
ATOM 637 C C . GLN A 1 94 ? -0.096 -7.542 12.024 1.00 98.44 94 GLN A C 1
ATOM 639 O O . GLN A 1 94 ? 0.342 -8.460 11.340 1.00 98.44 94 GLN A O 1
ATOM 644 N N . ARG A 1 95 ? -1.407 -7.293 12.124 1.00 98.31 95 ARG A N 1
ATOM 645 C CA . ARG A 1 95 ? -2.438 -8.136 11.504 1.00 98.31 95 ARG A CA 1
ATOM 646 C C . ARG A 1 95 ? -2.347 -8.155 9.983 1.00 98.31 95 ARG A C 1
ATOM 648 O O . ARG A 1 95 ? -2.501 -9.217 9.390 1.00 98.31 95 ARG A O 1
ATOM 655 N N . LEU A 1 96 ? -2.071 -7.018 9.341 1.00 98.69 96 LEU A N 1
ATOM 656 C CA . LEU A 1 96 ? -1.864 -6.986 7.890 1.00 98.69 96 LEU A CA 1
ATOM 657 C C . LEU A 1 96 ? -0.583 -7.720 7.485 1.00 98.69 96 LEU A C 1
ATOM 659 O O . LEU A 1 96 ? -0.603 -8.453 6.501 1.00 98.69 96 LEU A O 1
ATOM 663 N N . GLN A 1 97 ? 0.513 -7.576 8.237 1.00 98.75 97 GLN A N 1
ATOM 664 C CA . GLN A 1 97 ? 1.743 -8.340 7.988 1.00 98.75 97 GLN A CA 1
ATOM 665 C C . GLN A 1 97 ? 1.496 -9.845 8.112 1.00 98.75 97 GLN A C 1
ATOM 667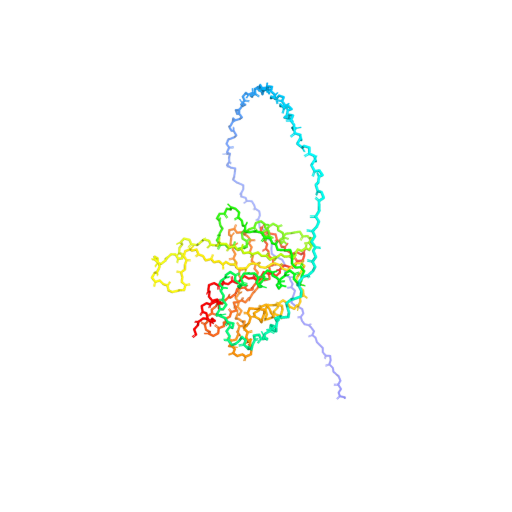 O O . GLN A 1 97 ? 1.894 -10.597 7.228 1.00 98.75 97 GLN A O 1
ATOM 672 N N . GLU A 1 98 ? 0.814 -10.278 9.172 1.00 98.75 98 GLU A N 1
ATOM 673 C CA . GLU A 1 98 ? 0.449 -11.679 9.404 1.00 98.75 98 GLU A CA 1
ATOM 674 C C . GLU A 1 98 ? -0.468 -12.216 8.300 1.00 98.75 98 GLU A C 1
ATOM 676 O O . GLU A 1 98 ? -0.205 -13.283 7.740 1.00 98.75 98 GLU A O 1
ATOM 681 N N . TYR A 1 99 ? -1.507 -11.459 7.938 1.00 98.81 99 TYR A N 1
ATOM 682 C CA . TYR A 1 99 ? -2.427 -11.816 6.864 1.00 98.81 99 TYR A CA 1
ATOM 683 C C . TYR A 1 99 ? -1.691 -11.978 5.532 1.00 98.81 99 TYR A C 1
ATOM 685 O O . TYR A 1 99 ? -1.763 -13.039 4.909 1.00 98.81 99 TYR A O 1
ATOM 693 N N . TRP A 1 100 ? -0.929 -10.965 5.116 1.00 98.88 100 TRP A N 1
ATOM 694 C CA . TRP A 1 100 ? -0.232 -10.995 3.834 1.00 98.88 100 TRP A CA 1
ATOM 695 C C . TRP A 1 100 ? 0.876 -12.055 3.796 1.00 98.88 100 TRP A C 1
ATOM 697 O O . TRP A 1 100 ? 1.061 -12.715 2.774 1.00 98.88 100 TRP A O 1
ATOM 707 N N . ALA A 1 101 ? 1.553 -12.309 4.920 1.00 98.81 101 ALA A N 1
ATOM 708 C CA . ALA A 1 101 ? 2.465 -13.443 5.047 1.00 98.81 101 ALA A CA 1
ATOM 709 C C . ALA A 1 101 ? 1.745 -14.786 4.847 1.00 98.81 101 ALA A C 1
ATOM 711 O O . ALA A 1 101 ? 2.257 -15.662 4.150 1.00 98.81 101 ALA A O 1
ATOM 712 N N . SER A 1 102 ? 0.543 -14.946 5.417 1.00 98.62 102 SER A N 1
ATOM 713 C CA . SER A 1 102 ? -0.240 -16.185 5.307 1.00 98.62 102 SER A CA 1
ATOM 714 C C . SER A 1 102 ? -0.698 -16.499 3.877 1.00 98.62 102 SER A C 1
ATOM 716 O O . SER A 1 102 ? -0.856 -17.669 3.535 1.00 98.62 102 SER A O 1
ATOM 718 N N . VAL A 1 103 ? -0.834 -15.478 3.023 1.00 97.44 103 VAL A N 1
ATOM 719 C CA . VAL A 1 103 ? -1.150 -15.625 1.588 1.00 97.44 103 VAL A CA 1
ATOM 720 C C . VAL A 1 103 ? 0.099 -15.629 0.693 1.00 97.44 103 VAL A C 1
ATOM 722 O O . VAL A 1 103 ? -0.004 -15.565 -0.529 1.00 97.44 103 VAL A O 1
ATOM 725 N N . GLY A 1 104 ? 1.291 -15.755 1.289 1.00 98.06 104 GLY A N 1
ATOM 726 C CA . GLY A 1 104 ? 2.543 -16.001 0.573 1.00 98.06 104 GLY A CA 1
ATOM 727 C C . GLY A 1 104 ? 3.364 -14.760 0.219 1.00 98.06 104 GLY A C 1
ATOM 728 O O . GLY A 1 104 ? 4.286 -14.872 -0.591 1.00 98.06 104 GLY A O 1
ATOM 729 N N . CYS A 1 105 ? 3.080 -13.592 0.804 1.00 98.75 105 CYS A N 1
ATOM 730 C CA . CYS A 1 105 ? 3.945 -12.422 0.653 1.00 98.75 105 CYS A CA 1
ATOM 731 C C . CYS A 1 105 ? 5.174 -12.509 1.563 1.00 98.75 105 CYS A C 1
ATOM 733 O O . CYS A 1 105 ? 5.084 -12.843 2.745 1.00 98.75 105 CYS A O 1
ATOM 735 N N . ALA A 1 106 ? 6.331 -12.106 1.041 1.00 98.69 106 ALA A N 1
ATOM 736 C CA . ALA A 1 106 ? 7.467 -11.770 1.887 1.00 98.69 106 ALA A CA 1
ATOM 737 C C . ALA A 1 106 ? 7.161 -10.476 2.658 1.00 98.69 106 ALA A C 1
ATOM 739 O O . ALA A 1 106 ? 6.835 -9.455 2.052 1.00 98.69 106 ALA A O 1
ATOM 740 N N . VAL A 1 107 ? 7.290 -10.497 3.986 1.00 98.69 107 VAL A N 1
ATOM 741 C CA . VAL A 1 107 ? 7.156 -9.282 4.803 1.00 98.69 107 VAL A CA 1
ATOM 742 C C . VAL A 1 107 ? 8.496 -8.561 4.841 1.00 98.69 107 VAL A C 1
ATOM 744 O O . VAL A 1 107 ? 9.474 -9.075 5.384 1.00 98.69 107 VAL A O 1
ATOM 747 N N . MET A 1 108 ? 8.540 -7.370 4.254 1.00 98.50 108 MET A N 1
ATOM 748 C CA . MET A 1 108 ? 9.760 -6.578 4.116 1.00 98.50 108 MET A CA 1
ATOM 749 C C . MET A 1 108 ? 9.677 -5.270 4.908 1.00 98.50 108 MET A C 1
ATOM 751 O O . MET A 1 108 ? 8.652 -4.927 5.495 1.00 98.50 108 MET A O 1
ATOM 755 N N . GLN A 1 109 ? 10.803 -4.564 4.977 1.00 98.00 109 GLN A N 1
ATOM 756 C CA . GLN A 1 109 ? 10.919 -3.295 5.689 1.00 98.00 109 GLN A CA 1
ATOM 757 C C . GLN A 1 109 ? 10.765 -2.111 4.730 1.00 98.00 109 GLN A C 1
ATOM 759 O O . GLN A 1 109 ? 11.030 -2.237 3.533 1.00 98.00 109 GLN A O 1
ATOM 764 N N . CYS A 1 110 ? 10.368 -0.966 5.288 1.00 96.19 110 CYS A N 1
ATOM 765 C CA . CYS A 1 110 ? 10.321 0.314 4.582 1.00 96.19 110 CYS A CA 1
ATOM 766 C C . CYS A 1 110 ? 11.674 0.709 3.974 1.00 96.19 110 CYS A C 1
ATOM 768 O O . CYS A 1 110 ? 12.733 0.183 4.346 1.00 96.19 110 CYS A O 1
ATOM 770 N N . SER A 1 111 ? 11.637 1.674 3.057 1.00 93.88 111 SER A N 1
ATOM 771 C CA . SER A 1 111 ? 12.846 2.304 2.545 1.00 93.88 111 SER A CA 1
ATOM 772 C C . SER A 1 111 ? 13.583 3.036 3.672 1.00 93.88 111 SER A C 1
ATOM 774 O O . SER A 1 111 ? 12.983 3.645 4.554 1.00 93.88 111 SER A O 1
ATOM 776 N N . ASN A 1 112 ? 14.916 3.027 3.634 1.00 93.75 112 ASN A N 1
ATOM 777 C CA . ASN A 1 112 ? 15.737 3.852 4.528 1.00 93.75 112 ASN A CA 1
ATOM 778 C C . ASN A 1 112 ? 15.884 5.307 4.038 1.00 93.75 112 ASN A C 1
ATOM 780 O O . ASN A 1 112 ? 16.619 6.084 4.647 1.00 93.75 112 ASN A O 1
ATOM 784 N N . THR A 1 113 ? 15.240 5.656 2.923 1.00 94.94 113 THR A N 1
ATOM 785 C CA . THR A 1 113 ? 15.228 6.992 2.318 1.00 94.94 113 THR A CA 1
ATOM 786 C C . THR A 1 113 ? 13.794 7.473 2.159 1.00 94.94 113 THR A C 1
ATOM 788 O O . THR A 1 113 ? 12.887 6.659 1.991 1.00 94.94 113 THR A O 1
ATOM 791 N N . GLU A 1 114 ? 13.590 8.789 2.220 1.00 95.38 114 GLU A N 1
ATOM 792 C CA . GLU A 1 114 ? 12.261 9.383 2.075 1.00 95.38 114 GLU A CA 1
ATOM 793 C C . GLU A 1 114 ? 11.686 9.106 0.683 1.00 95.38 114 GLU A C 1
ATOM 795 O O . GLU A 1 114 ? 12.346 9.313 -0.338 1.00 95.38 114 GLU A O 1
ATOM 800 N N . VAL A 1 115 ? 10.435 8.655 0.656 1.00 96.56 115 VAL A N 1
ATOM 801 C CA . VAL A 1 115 ? 9.675 8.365 -0.560 1.00 96.56 115 VAL A CA 1
ATOM 802 C C . VAL A 1 115 ? 8.249 8.897 -0.428 1.00 96.56 115 VAL A C 1
ATOM 804 O O . VAL A 1 115 ? 7.726 9.012 0.678 1.00 96.56 115 VAL A O 1
ATOM 807 N N . GLY A 1 116 ? 7.609 9.231 -1.551 1.00 96.19 116 GLY A N 1
ATOM 808 C CA . GLY A 1 116 ? 6.234 9.754 -1.570 1.00 96.19 116 GLY A CA 1
ATOM 809 C C . GLY A 1 116 ? 5.135 8.686 -1.594 1.00 96.19 116 GLY A C 1
ATOM 810 O O . GLY A 1 116 ? 3.962 9.013 -1.387 1.00 96.19 116 GLY A O 1
ATOM 811 N N . ALA A 1 117 ? 5.512 7.436 -1.873 1.00 97.44 117 ALA A N 1
ATOM 812 C CA . ALA A 1 117 ? 4.645 6.262 -1.892 1.00 97.44 117 ALA A CA 1
ATOM 813 C C . ALA A 1 117 ? 5.475 4.968 -1.829 1.00 97.44 117 ALA A C 1
ATOM 815 O O . ALA A 1 117 ? 6.634 4.946 -2.261 1.00 97.44 117 ALA A O 1
ATOM 816 N N . GLY A 1 118 ? 4.840 3.874 -1.402 1.00 97.94 118 GLY A N 1
ATOM 817 C CA . GLY A 1 118 ? 5.376 2.512 -1.438 1.00 97.94 118 GLY A CA 1
ATOM 818 C C . GLY A 1 118 ? 5.862 2.092 -2.822 1.00 97.94 118 GLY A C 1
ATOM 819 O O . GLY A 1 118 ? 6.861 1.378 -2.920 1.00 97.94 118 GLY A O 1
ATOM 820 N N . THR A 1 119 ? 5.246 2.614 -3.883 1.00 97.94 119 THR A N 1
ATOM 821 C CA . THR A 1 119 ? 5.636 2.390 -5.279 1.00 97.94 119 THR A CA 1
ATOM 822 C C . THR A 1 119 ? 7.088 2.772 -5.570 1.00 97.94 119 THR A C 1
ATOM 824 O O . THR A 1 119 ? 7.761 2.100 -6.349 1.00 97.94 119 THR A O 1
ATOM 827 N N . MET A 1 120 ? 7.604 3.830 -4.929 1.00 97.75 120 MET A N 1
ATOM 828 C CA . MET A 1 120 ? 8.975 4.318 -5.138 1.00 97.75 120 MET A CA 1
ATOM 829 C C . MET A 1 120 ? 10.029 3.470 -4.414 1.00 97.75 120 MET A C 1
ATOM 831 O O . MET A 1 120 ? 11.221 3.598 -4.699 1.00 97.75 120 MET A O 1
ATOM 835 N N . ASN A 1 121 ? 9.625 2.614 -3.472 1.00 98.19 121 ASN A N 1
ATOM 836 C CA . ASN A 1 121 ? 10.549 1.716 -2.791 1.00 98.19 121 ASN A CA 1
ATOM 837 C C . ASN A 1 121 ? 11.125 0.705 -3.809 1.00 98.19 121 ASN A C 1
ATOM 839 O O . ASN A 1 121 ? 10.363 0.137 -4.598 1.00 98.19 121 ASN A O 1
ATOM 843 N N . PRO A 1 122 ? 12.443 0.412 -3.788 1.00 97.38 122 PRO A N 1
ATOM 844 C CA . PRO A 1 122 ? 13.057 -0.606 -4.645 1.00 97.38 122 PRO A CA 1
ATOM 845 C C . PRO A 1 122 ? 12.370 -1.981 -4.616 1.00 97.38 122 PRO A C 1
ATOM 847 O O . PRO A 1 122 ? 12.411 -2.702 -5.611 1.00 97.38 122 PRO A O 1
ATOM 850 N N . LEU A 1 123 ? 11.725 -2.339 -3.501 1.00 98.12 123 LEU A N 1
ATOM 851 C CA . LEU A 1 123 ? 10.943 -3.567 -3.341 1.00 98.12 123 LEU A CA 1
ATOM 852 C C . LEU A 1 123 ? 9.695 -3.621 -4.231 1.00 98.12 123 LEU A C 1
ATOM 854 O O . LEU A 1 123 ? 9.212 -4.719 -4.493 1.00 98.12 123 LEU A O 1
ATOM 858 N N . THR A 1 124 ? 9.211 -2.474 -4.707 1.00 98.50 124 THR A N 1
ATOM 859 C CA . THR A 1 124 ? 8.176 -2.369 -5.741 1.00 98.50 124 THR A CA 1
ATOM 860 C C . THR A 1 124 ? 8.813 -1.987 -7.068 1.00 98.50 124 THR A C 1
ATOM 862 O O . THR A 1 124 ? 8.877 -2.826 -7.965 1.00 98.50 124 THR A O 1
ATOM 865 N N . PHE A 1 125 ? 9.370 -0.776 -7.181 1.00 98.00 125 PHE A N 1
ATOM 866 C CA . PHE A 1 125 ? 9.810 -0.195 -8.453 1.00 98.00 125 PHE A CA 1
ATOM 867 C C . PHE A 1 125 ? 10.716 -1.120 -9.279 1.00 98.00 125 PHE A C 1
ATOM 869 O O . PHE A 1 125 ? 10.489 -1.302 -10.473 1.00 98.00 125 PHE A O 1
ATOM 876 N N . LEU A 1 126 ? 11.720 -1.745 -8.650 1.00 97.62 126 LEU A N 1
ATOM 877 C CA . LEU A 1 126 ? 12.648 -2.635 -9.356 1.00 97.62 126 LEU A CA 1
ATOM 878 C C . LEU A 1 126 ? 12.111 -4.060 -9.518 1.00 97.62 1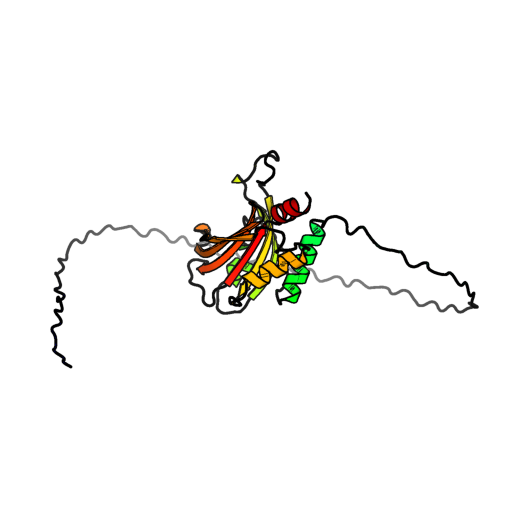26 LEU A C 1
ATOM 880 O O . LEU A 1 126 ? 12.567 -4.779 -10.401 1.00 97.62 126 LEU A O 1
ATOM 884 N N . ARG A 1 127 ? 11.193 -4.503 -8.653 1.00 98.00 127 ARG A N 1
ATOM 885 C CA . ARG A 1 127 ? 10.732 -5.902 -8.601 1.00 98.00 127 ARG A CA 1
ATOM 886 C C . ARG A 1 127 ? 9.506 -6.166 -9.470 1.00 98.00 127 ARG A C 1
ATOM 888 O O . ARG A 1 127 ? 9.291 -7.307 -9.879 1.00 98.00 127 ARG A O 1
ATOM 895 N N . VAL A 1 128 ? 8.745 -5.126 -9.812 1.00 98.19 128 VAL A N 1
ATOM 896 C CA . VAL A 1 128 ? 7.695 -5.227 -10.837 1.00 98.19 128 VAL A CA 1
ATOM 897 C C . VAL A 1 128 ? 8.286 -5.436 -12.238 1.00 98.19 128 VAL A C 1
ATOM 899 O O . VAL A 1 128 ? 7.641 -6.040 -13.087 1.00 98.19 128 VAL A O 1
ATOM 902 N N . LEU A 1 129 ? 9.543 -5.030 -12.461 1.00 97.88 129 LEU A N 1
ATOM 903 C CA . LEU A 1 129 ? 10.291 -5.292 -13.694 1.00 97.88 129 LEU A CA 1
ATOM 904 C C . LEU A 1 129 ? 10.689 -6.772 -13.824 1.00 97.88 129 LEU A C 1
ATOM 906 O O . LEU A 1 129 ? 10.829 -7.485 -12.830 1.00 97.88 129 LEU A O 1
ATOM 910 N N . GLY A 1 130 ? 10.914 -7.221 -15.061 1.00 95.88 130 GLY A N 1
ATOM 911 C CA . GLY A 1 130 ? 11.357 -8.586 -15.370 1.00 95.88 130 GLY A CA 1
ATOM 912 C C . GLY A 1 130 ? 10.263 -9.654 -15.218 1.00 95.88 130 GLY A C 1
ATOM 913 O O . GLY A 1 130 ? 9.153 -9.346 -14.783 1.00 95.88 130 GLY A O 1
ATOM 914 N N . PRO A 1 131 ? 10.545 -10.915 -15.583 1.00 96.56 131 PRO A N 1
ATOM 915 C CA . PRO A 1 131 ? 9.562 -11.997 -15.536 1.00 96.56 131 PRO A CA 1
ATOM 916 C C . PRO A 1 131 ? 9.418 -12.659 -14.155 1.00 96.56 131 PRO A C 1
ATOM 918 O O . PRO A 1 131 ? 8.502 -13.455 -13.958 1.00 96.56 131 PRO A O 1
ATOM 921 N N . GLU A 1 132 ? 10.323 -12.395 -13.207 1.00 98.12 132 GLU A N 1
ATOM 922 C CA . GLU A 1 132 ? 10.376 -13.130 -11.941 1.00 98.12 132 GLU A CA 1
ATOM 923 C C . GLU A 1 132 ? 9.148 -12.833 -11.065 1.00 98.12 132 GLU A C 1
ATOM 925 O O . GLU A 1 132 ? 8.804 -11.656 -10.892 1.00 98.12 132 GLU A O 1
ATOM 930 N N . PRO A 1 133 ? 8.505 -13.862 -10.476 1.00 98.19 133 PRO A N 1
ATOM 931 C CA . PRO A 1 133 ? 7.385 -13.664 -9.567 1.00 98.19 133 PRO A CA 1
ATOM 932 C C . PRO A 1 133 ? 7.839 -12.952 -8.291 1.00 98.19 133 PRO A C 1
ATOM 934 O O . PRO A 1 133 ? 8.966 -13.133 -7.812 1.00 98.19 133 PRO A O 1
ATOM 937 N N . TRP A 1 134 ? 6.950 -12.138 -7.731 1.00 98.62 134 TRP A N 1
ATOM 938 C CA . TRP A 1 134 ? 7.240 -11.334 -6.556 1.00 98.62 134 TRP A CA 1
ATOM 939 C C . TRP A 1 134 ? 5.975 -10.969 -5.786 1.00 98.62 134 TRP A C 1
ATOM 941 O O . TRP A 1 134 ? 5.176 -10.158 -6.242 1.00 98.62 134 TRP A O 1
ATOM 951 N N . ASN A 1 135 ? 5.846 -11.533 -4.586 1.00 98.75 135 ASN A N 1
ATOM 952 C CA . ASN A 1 135 ? 4.790 -11.190 -3.645 1.00 98.75 135 ASN A CA 1
ATOM 953 C C . ASN A 1 135 ? 5.432 -10.573 -2.405 1.00 98.75 135 ASN A C 1
ATOM 955 O O . ASN A 1 135 ? 6.236 -11.227 -1.734 1.00 98.75 135 ASN A O 1
ATOM 959 N N . VAL A 1 136 ? 5.112 -9.318 -2.102 1.00 98.88 136 VAL A N 1
ATOM 960 C CA . VAL A 1 136 ? 5.706 -8.597 -0.971 1.00 98.88 136 VAL A CA 1
ATOM 961 C C . VAL A 1 136 ? 4.663 -7.744 -0.268 1.00 98.88 136 VAL A C 1
ATOM 963 O O . VAL A 1 136 ? 3.767 -7.206 -0.909 1.00 98.88 136 VAL A O 1
ATOM 966 N N . ALA A 1 137 ? 4.800 -7.617 1.049 1.00 98.88 137 ALA A N 1
ATOM 967 C CA . ALA A 1 137 ? 4.013 -6.717 1.875 1.00 98.88 137 ALA A CA 1
ATOM 968 C C . ALA A 1 137 ? 4.926 -5.948 2.837 1.00 98.88 137 ALA A C 1
ATOM 970 O O . ALA A 1 137 ? 5.843 -6.529 3.422 1.00 98.88 137 ALA A O 1
ATOM 971 N N . TYR A 1 138 ? 4.709 -4.646 3.000 1.00 98.81 138 TYR A N 1
ATOM 972 C CA . TYR A 1 138 ? 5.507 -3.815 3.901 1.00 98.81 138 TYR A CA 1
ATOM 973 C C . TYR A 1 138 ? 4.790 -2.521 4.277 1.00 98.81 138 TYR A C 1
ATOM 975 O O . TYR A 1 138 ? 3.880 -2.065 3.598 1.00 98.81 138 TYR A O 1
ATOM 983 N N . VAL A 1 139 ? 5.226 -1.914 5.376 1.00 98.69 139 VAL A N 1
ATOM 984 C CA . VAL A 1 139 ? 4.816 -0.556 5.749 1.00 98.69 139 VAL A CA 1
ATOM 985 C C . VAL A 1 139 ? 5.734 0.438 5.045 1.00 98.69 139 VAL A C 1
ATOM 987 O O . VAL A 1 139 ? 6.942 0.217 5.028 1.00 98.69 139 VAL A O 1
ATOM 990 N N . GLU A 1 140 ? 5.196 1.540 4.524 1.00 98.62 140 GLU A N 1
ATOM 991 C CA . GLU A 1 140 ? 5.974 2.642 3.952 1.00 98.62 140 GLU A CA 1
ATOM 992 C C . GLU A 1 140 ? 5.527 4.000 4.523 1.00 98.62 140 GLU A C 1
ATOM 994 O O . GLU A 1 140 ? 4.478 4.532 4.136 1.00 98.62 140 GLU A O 1
ATOM 999 N N . PRO A 1 141 ? 6.320 4.610 5.423 1.00 97.69 141 PRO A N 1
ATOM 1000 C CA . PRO A 1 141 ? 6.144 6.005 5.803 1.00 97.69 141 PRO A CA 1
ATOM 1001 C C . PRO A 1 141 ? 6.351 6.904 4.579 1.00 97.69 141 PRO A C 1
ATOM 1003 O O . PRO A 1 141 ? 7.468 7.076 4.098 1.00 97.69 141 PRO A O 1
ATOM 1006 N N . SER A 1 142 ? 5.265 7.481 4.078 1.00 97.69 142 SER A N 1
ATOM 1007 C CA . SER A 1 142 ? 5.239 8.213 2.815 1.00 97.69 142 SER A CA 1
ATOM 1008 C C . SER A 1 142 ? 5.164 9.714 3.067 1.00 97.69 142 SER A C 1
ATOM 1010 O O . SER A 1 142 ? 4.302 10.179 3.814 1.00 97.69 142 SER A O 1
ATOM 1012 N N . VAL A 1 143 ? 6.071 10.476 2.456 1.00 96.81 143 VAL A N 1
ATOM 1013 C CA . VAL A 1 143 ? 6.219 11.925 2.644 1.00 96.81 143 VAL A CA 1
ATOM 1014 C C . VAL A 1 143 ? 5.775 12.667 1.387 1.00 96.81 143 VAL A C 1
ATOM 1016 O O . VAL A 1 143 ? 6.357 12.518 0.316 1.00 96.81 143 VAL A O 1
ATOM 1019 N N . ARG A 1 144 ? 4.758 13.514 1.530 1.00 95.25 144 ARG A N 1
ATOM 1020 C CA . ARG A 1 144 ? 4.215 14.385 0.485 1.00 95.25 144 ARG A CA 1
ATOM 1021 C C . ARG A 1 144 ? 4.197 15.822 1.016 1.00 95.25 144 ARG A C 1
ATOM 1023 O O . ARG A 1 144 ? 3.249 16.203 1.698 1.00 95.25 144 ARG A O 1
ATOM 1030 N N . PRO A 1 145 ? 5.246 16.627 0.770 1.00 94.31 145 PRO A N 1
ATOM 1031 C CA . PRO A 1 145 ? 5.366 17.966 1.356 1.00 94.31 145 PRO A CA 1
ATOM 1032 C C . PRO A 1 145 ? 4.170 18.884 1.064 1.00 94.31 145 PRO A C 1
ATOM 1034 O O . PRO A 1 145 ? 3.677 19.565 1.966 1.00 94.31 145 PRO A O 1
ATOM 1037 N N . ASP A 1 146 ? 3.636 18.821 -0.158 1.00 93.06 146 ASP A N 1
ATOM 1038 C CA . ASP A 1 146 ? 2.472 19.603 -0.604 1.00 93.06 146 ASP A CA 1
ATOM 1039 C C . ASP A 1 146 ? 1.167 19.219 0.128 1.00 93.06 146 ASP A C 1
ATOM 1041 O O . ASP A 1 146 ? 0.157 19.942 0.095 1.00 93.06 146 ASP A O 1
ATOM 1045 N N . ASP A 1 147 ? 1.188 18.088 0.844 1.00 92.75 147 ASP A N 1
ATOM 1046 C CA . ASP A 1 147 ? 0.080 17.574 1.642 1.00 92.75 147 ASP A CA 1
ATOM 1047 C C . ASP A 1 147 ? 0.003 18.161 3.046 1.00 92.75 147 ASP A C 1
ATOM 1049 O O . ASP A 1 147 ? -1.004 17.986 3.732 1.00 92.75 147 ASP A O 1
ATOM 1053 N N . SER A 1 148 ? 0.992 18.959 3.448 1.00 91.81 148 SER A N 1
ATOM 1054 C CA . SER A 1 148 ? 0.984 19.599 4.757 1.00 91.81 148 SER A CA 1
ATOM 1055 C C . SER A 1 148 ? -0.182 20.570 4.933 1.00 91.81 148 SER A C 1
ATOM 1057 O O . SER A 1 148 ? -0.495 21.391 4.067 1.00 91.81 148 SER A O 1
ATOM 1059 N N . ARG A 1 149 ? -0.831 20.477 6.091 1.00 93.56 149 ARG A N 1
ATOM 1060 C CA . ARG A 1 149 ? -1.878 21.395 6.558 1.00 93.56 149 ARG A CA 1
ATOM 1061 C C . ARG A 1 149 ? -1.640 21.809 8.010 1.00 93.56 149 ARG A C 1
ATOM 1063 O O . ARG A 1 149 ? -2.593 22.051 8.730 1.00 93.56 149 ARG A O 1
ATOM 1070 N N . TYR A 1 150 ? -0.376 21.811 8.449 1.00 91.69 150 TYR A N 1
ATOM 1071 C CA . TYR A 1 150 ? 0.060 22.218 9.797 1.00 91.69 150 TYR A CA 1
ATOM 1072 C C . TYR A 1 150 ? -0.617 21.488 10.978 1.00 91.69 150 TYR A C 1
ATOM 1074 O O . TYR A 1 150 ? -0.479 21.914 12.118 1.00 91.69 150 TYR A O 1
ATOM 1082 N N . GLY A 1 151 ? -1.286 20.358 10.723 1.00 90.38 151 GLY A N 1
ATOM 1083 C CA . GLY A 1 151 ? -2.066 19.619 11.723 1.00 90.38 151 GLY A CA 1
ATOM 1084 C C . GLY A 1 151 ? -3.533 20.050 11.835 1.00 90.38 151 GLY A C 1
ATOM 1085 O O . GLY A 1 151 ? -4.260 19.460 12.624 1.00 90.38 151 GLY A O 1
ATOM 1086 N N . ASP A 1 152 ? -3.984 21.017 11.031 1.00 90.81 152 ASP A N 1
ATOM 1087 C CA . ASP A 1 152 ? -5.348 21.561 11.100 1.00 90.81 152 ASP A CA 1
ATOM 1088 C C . ASP A 1 152 ? -6.368 20.742 10.295 1.00 90.81 152 ASP A C 1
ATOM 1090 O O . ASP A 1 152 ? -7.573 20.823 10.532 1.00 90.81 152 ASP A O 1
ATOM 1094 N N . ASN A 1 153 ? -5.911 19.967 9.305 1.00 91.44 153 ASN A N 1
ATOM 1095 C CA . ASN A 1 153 ? -6.790 19.123 8.500 1.00 91.44 153 ASN A CA 1
ATOM 1096 C C . ASN A 1 153 ? -6.851 17.698 9.078 1.00 91.44 153 ASN A C 1
ATOM 1098 O O . ASN A 1 153 ? -5.795 17.084 9.232 1.00 91.44 153 ASN A O 1
ATOM 1102 N N . PRO A 1 154 ? -8.051 17.135 9.316 1.00 86.44 154 PRO A N 1
ATOM 1103 C CA . PRO A 1 154 ? -8.191 15.811 9.922 1.00 86.44 154 PRO A CA 1
ATOM 1104 C C . PRO A 1 154 ? -7.702 14.667 9.021 1.00 86.44 154 PRO A C 1
ATOM 1106 O O . PRO A 1 154 ? -7.312 13.625 9.529 1.00 86.44 154 PRO A O 1
ATOM 1109 N N . ASN A 1 155 ? -7.685 14.858 7.696 1.00 85.94 155 ASN A N 1
ATOM 1110 C CA . ASN A 1 155 ? -7.484 13.781 6.719 1.00 85.94 155 ASN A CA 1
ATOM 1111 C C . ASN A 1 155 ? -6.259 13.979 5.809 1.00 85.94 155 ASN A C 1
ATOM 1113 O O . ASN A 1 155 ? -5.952 13.104 4.994 1.00 85.94 155 ASN A O 1
ATOM 1117 N N . ARG A 1 156 ? -5.573 15.130 5.888 1.00 88.38 156 ARG A N 1
ATOM 1118 C CA . ARG A 1 156 ? -4.458 15.481 4.995 1.00 88.38 156 ARG A CA 1
ATOM 1119 C C . ARG A 1 156 ? -3.177 15.726 5.782 1.00 88.38 156 ARG A C 1
ATOM 1121 O O . ARG A 1 156 ? -3.064 16.697 6.528 1.00 88.38 156 ARG A O 1
ATOM 1128 N N . LEU A 1 157 ? -2.215 14.828 5.586 1.00 90.44 157 LEU A N 1
ATOM 1129 C CA . LEU A 1 157 ? -0.971 14.760 6.342 1.00 90.44 157 LEU A CA 1
ATOM 1130 C C . LEU A 1 157 ? 0.228 14.868 5.400 1.00 90.44 157 LEU A C 1
ATOM 1132 O O . LEU A 1 157 ? 0.285 14.176 4.386 1.00 90.44 157 LEU A O 1
ATOM 1136 N N . GLN A 1 158 ? 1.238 15.655 5.789 1.00 93.88 158 GLN A N 1
ATOM 1137 C CA . GLN A 1 158 ? 2.511 15.706 5.054 1.00 93.88 158 GLN A CA 1
ATOM 1138 C C . GLN A 1 158 ? 3.242 14.358 5.057 1.00 93.88 158 GLN A C 1
ATOM 1140 O O . GLN A 1 158 ? 4.029 14.065 4.165 1.00 93.88 158 GLN A O 1
ATOM 1145 N N . ARG A 1 159 ? 3.024 13.559 6.106 1.00 95.25 159 ARG A N 1
ATOM 1146 C CA . ARG A 1 159 ? 3.568 12.217 6.266 1.00 95.25 159 ARG A CA 1
ATOM 1147 C C . ARG A 1 159 ? 2.456 11.314 6.769 1.00 95.25 159 ARG A C 1
ATOM 1149 O O . ARG A 1 159 ? 1.903 11.590 7.831 1.00 95.25 159 ARG A O 1
ATOM 1156 N N . HIS A 1 160 ? 2.178 10.258 6.027 1.00 95.19 160 HIS A N 1
ATOM 1157 C CA . HIS A 1 160 ? 1.197 9.230 6.364 1.00 95.19 160 HIS A CA 1
ATOM 1158 C C . HIS A 1 160 ? 1.826 7.848 6.179 1.00 95.19 160 HIS A C 1
ATOM 1160 O O . HIS A 1 160 ? 2.939 7.724 5.660 1.00 95.19 160 HIS A O 1
ATOM 1166 N N . THR A 1 161 ? 1.139 6.809 6.625 1.00 97.62 161 THR A N 1
ATOM 1167 C CA . THR A 1 161 ? 1.674 5.455 6.659 1.00 97.62 161 THR A CA 1
ATOM 1168 C C . THR A 1 161 ? 0.917 4.598 5.667 1.00 97.62 161 THR A C 1
ATOM 1170 O O . THR A 1 161 ? -0.239 4.231 5.879 1.00 97.62 161 THR A O 1
ATOM 1173 N N . GLN A 1 162 ? 1.592 4.243 4.581 1.00 98.50 162 GLN A N 1
ATOM 1174 C CA . GLN A 1 162 ? 1.045 3.276 3.650 1.00 98.50 162 GLN A CA 1
ATOM 1175 C C . GLN A 1 162 ? 1.315 1.864 4.159 1.00 98.50 162 GLN A C 1
ATOM 1177 O O . GLN A 1 162 ? 2.385 1.581 4.703 1.00 98.50 162 GLN A O 1
ATOM 1182 N N . PHE A 1 163 ? 0.360 0.967 3.953 1.00 98.81 163 PHE A N 1
ATOM 1183 C CA . PHE A 1 163 ? 0.670 -0.453 3.861 1.00 98.81 163 PHE A CA 1
ATOM 1184 C C . PHE A 1 163 ? 0.690 -0.807 2.382 1.00 98.81 163 PHE A C 1
ATOM 1186 O O . PHE A 1 163 ? -0.260 -0.518 1.665 1.00 98.81 163 PHE A O 1
ATOM 1193 N N . GLN A 1 164 ? 1.790 -1.367 1.916 1.00 98.88 164 GLN A N 1
ATOM 1194 C CA . GLN A 1 164 ? 2.057 -1.606 0.511 1.00 98.88 164 GLN A CA 1
ATOM 1195 C C . GLN A 1 164 ? 2.091 -3.104 0.254 1.00 98.88 164 GLN A C 1
ATOM 1197 O O . GLN A 1 164 ? 2.771 -3.839 0.973 1.00 98.88 164 GLN A O 1
ATOM 1202 N N . VAL A 1 165 ? 1.401 -3.542 -0.795 1.00 98.88 165 VAL A N 1
ATOM 1203 C CA . VAL A 1 165 ? 1.408 -4.928 -1.260 1.00 98.88 165 VAL A CA 1
ATOM 1204 C C . VAL A 1 165 ? 1.648 -4.958 -2.759 1.00 98.88 165 VAL A C 1
ATOM 1206 O O . VAL A 1 165 ? 1.022 -4.206 -3.500 1.00 98.88 165 VAL A O 1
ATOM 1209 N N . ILE A 1 166 ? 2.530 -5.854 -3.199 1.00 98.88 166 ILE A N 1
ATOM 1210 C CA . ILE A 1 166 ? 2.681 -6.226 -4.607 1.00 98.88 166 ILE A CA 1
ATOM 1211 C C . ILE A 1 166 ? 2.410 -7.715 -4.746 1.00 98.88 166 ILE A C 1
ATOM 1213 O O . ILE A 1 166 ? 2.972 -8.506 -3.988 1.00 98.88 166 ILE A O 1
ATOM 1217 N N . LEU A 1 167 ? 1.594 -8.076 -5.734 1.00 98.81 167 LEU A N 1
ATOM 1218 C CA . LEU A 1 167 ? 1.348 -9.448 -6.168 1.00 98.81 167 LEU A CA 1
ATOM 1219 C C . LEU A 1 167 ? 1.749 -9.571 -7.638 1.00 98.81 167 LEU A C 1
ATOM 1221 O O . LEU A 1 167 ? 1.190 -8.892 -8.502 1.00 98.81 167 LEU A O 1
ATOM 1225 N N . LYS A 1 168 ? 2.745 -10.409 -7.921 1.00 98.69 168 LYS A N 1
ATOM 1226 C CA . LYS A 1 168 ? 3.271 -10.616 -9.272 1.00 98.69 168 LYS A CA 1
ATOM 1227 C C . LYS A 1 168 ? 3.513 -12.108 -9.514 1.00 98.69 168 LYS A C 1
ATOM 1229 O O . LYS A 1 168 ? 4.374 -12.692 -8.848 1.00 98.69 168 LYS A O 1
ATOM 1234 N N . PRO A 1 169 ? 2.855 -12.722 -10.510 1.00 98.44 169 PRO A N 1
ATOM 1235 C CA . PRO A 1 169 ? 1.848 -12.132 -11.402 1.00 98.44 169 PRO A CA 1
ATOM 1236 C C . PRO A 1 169 ? 0.548 -11.764 -10.664 1.00 98.44 169 PRO A C 1
ATOM 1238 O O . PRO A 1 169 ? 0.361 -12.150 -9.511 1.00 98.44 169 PRO A O 1
ATOM 1241 N N . ASP A 1 170 ? -0.357 -11.060 -11.347 1.00 97.00 170 ASP A N 1
ATOM 1242 C CA . ASP A 1 170 ? -1.751 -10.929 -10.906 1.00 97.00 170 ASP A CA 1
ATOM 1243 C C . ASP A 1 170 ? -2.356 -12.313 -10.580 1.00 97.00 170 ASP A C 1
ATOM 1245 O O . ASP A 1 170 ? -2.355 -13.195 -11.448 1.00 97.00 170 ASP A O 1
ATOM 1249 N N . PRO A 1 171 ? -2.860 -12.534 -9.349 1.00 96.88 171 PRO A N 1
ATOM 1250 C CA . PRO A 1 171 ? -3.444 -13.813 -8.957 1.00 96.88 171 PRO A CA 1
ATOM 1251 C C . PRO A 1 171 ? -4.856 -14.050 -9.523 1.00 96.88 171 PRO A C 1
ATOM 1253 O O . PRO A 1 171 ? -5.368 -15.162 -9.411 1.00 96.88 171 PRO A O 1
ATOM 1256 N N . GLY A 1 172 ? -5.512 -13.033 -10.094 1.00 97.00 172 GLY A N 1
ATOM 1257 C CA . GLY A 1 172 ? -6.875 -13.119 -10.636 1.00 97.00 172 GLY A CA 1
ATOM 1258 C C . GLY A 1 172 ? -8.000 -13.011 -9.596 1.00 97.00 172 GLY A C 1
ATOM 1259 O O . GLY A 1 172 ? -9.167 -12.944 -9.971 1.00 97.00 172 GLY A O 1
ATOM 1260 N N . ASN A 1 173 ? -7.673 -12.963 -8.300 1.00 97.81 173 ASN A N 1
ATOM 1261 C CA . ASN A 1 173 ? -8.613 -12.779 -7.184 1.00 97.81 173 ASN A CA 1
ATOM 1262 C C . ASN A 1 173 ? -8.136 -11.709 -6.177 1.00 97.81 173 ASN A C 1
ATOM 1264 O O . ASN A 1 173 ? -8.414 -11.782 -4.980 1.00 97.81 173 ASN A O 1
ATOM 1268 N N . SER A 1 174 ? -7.375 -10.718 -6.645 1.00 97.44 174 SER A N 1
ATOM 1269 C CA . SER A 1 174 ? -6.747 -9.693 -5.798 1.00 97.44 174 SER A CA 1
ATOM 1270 C C . SER A 1 174 ? -7.756 -8.866 -4.982 1.00 97.44 174 SER A C 1
ATOM 1272 O O . SER A 1 174 ? -7.473 -8.524 -3.834 1.00 97.44 174 SER A O 1
ATOM 1274 N N . GLN A 1 175 ? -8.952 -8.608 -5.525 1.00 97.56 175 GLN A N 1
ATOM 1275 C CA . GLN A 1 175 ? -10.036 -7.927 -4.806 1.00 97.56 175 GLN A CA 1
ATOM 1276 C C . GLN A 1 175 ? -10.527 -8.749 -3.604 1.00 97.56 175 GLN A C 1
ATOM 1278 O O . GLN A 1 175 ? -10.656 -8.206 -2.508 1.00 97.56 175 GLN A O 1
ATOM 1283 N N . ASP A 1 176 ? -10.715 -10.064 -3.762 1.00 98.12 176 ASP A N 1
ATOM 1284 C CA . ASP A 1 176 ? -11.113 -10.949 -2.658 1.00 98.12 176 ASP A CA 1
ATOM 1285 C C . ASP A 1 176 ? -10.034 -10.996 -1.572 1.00 98.12 176 ASP A C 1
ATOM 1287 O O . ASP A 1 176 ? -10.334 -10.919 -0.380 1.00 98.12 176 ASP A O 1
ATOM 1291 N N . LEU A 1 177 ? -8.759 -11.074 -1.974 1.00 98.56 177 LEU A N 1
ATOM 1292 C CA . LEU A 1 177 ? -7.629 -11.021 -1.043 1.00 98.56 177 LEU A CA 1
ATOM 1293 C C . LEU A 1 177 ? -7.614 -9.709 -0.250 1.00 98.56 177 LEU A C 1
ATOM 1295 O O . LEU A 1 177 ? -7.342 -9.718 0.950 1.00 98.56 177 LEU A O 1
ATOM 1299 N N . PHE A 1 178 ? -7.941 -8.587 -0.880 1.00 98.56 178 PHE A N 1
ATOM 1300 C CA . PHE A 1 178 ? -8.075 -7.318 -0.178 1.00 98.56 178 PHE A CA 1
ATOM 1301 C C . PHE A 1 178 ? -9.272 -7.299 0.781 1.00 98.56 178 PHE A C 1
ATOM 1303 O O . PHE A 1 178 ? -9.100 -6.939 1.945 1.00 98.56 178 PHE A O 1
ATOM 1310 N N . LEU A 1 179 ? -10.460 -7.744 0.369 1.00 98.06 179 LEU A N 1
ATOM 1311 C CA . LEU A 1 179 ? -11.637 -7.766 1.250 1.00 98.06 179 LEU A CA 1
ATOM 1312 C C . LEU A 1 179 ? -11.427 -8.678 2.474 1.00 98.06 179 LEU A C 1
ATOM 1314 O O . LEU A 1 179 ? -11.798 -8.331 3.600 1.00 98.06 179 LEU A O 1
ATOM 1318 N N . HIS A 1 180 ? -10.755 -9.816 2.292 1.00 98.25 180 HIS A N 1
ATOM 1319 C CA . HIS A 1 180 ? -10.338 -10.676 3.400 1.00 98.25 180 HIS A CA 1
ATOM 1320 C C . HIS A 1 180 ? -9.286 -10.009 4.302 1.00 98.25 180 HIS A C 1
ATOM 1322 O O . HIS A 1 180 ? -9.323 -10.205 5.516 1.00 98.25 180 HIS A O 1
ATOM 1328 N N . SER A 1 181 ? -8.400 -9.167 3.756 1.00 98.38 181 SER A N 1
ATOM 1329 C CA . SER A 1 181 ? -7.453 -8.384 4.565 1.00 98.38 181 SER A CA 1
ATOM 1330 C C . SER A 1 181 ? -8.157 -7.360 5.466 1.00 98.38 181 SER A C 1
ATOM 1332 O O . SER A 1 181 ? -7.756 -7.178 6.615 1.00 98.38 181 SER A O 1
ATOM 1334 N N . LEU A 1 182 ? -9.255 -6.749 4.998 1.00 97.44 182 LEU A N 1
ATOM 1335 C CA . LEU A 1 182 ? -10.094 -5.879 5.831 1.00 97.44 182 LEU A CA 1
ATOM 1336 C C . LEU A 1 182 ? -10.764 -6.691 6.947 1.00 97.44 182 LEU A C 1
ATOM 1338 O O . LEU A 1 182 ? -10.768 -6.285 8.109 1.00 97.44 182 LEU A O 1
ATOM 1342 N N . SER A 1 183 ? -11.230 -7.900 6.628 1.00 95.88 183 SER A N 1
ATOM 1343 C CA . SER A 1 183 ? -11.774 -8.823 7.633 1.00 95.88 183 SER A CA 1
ATOM 1344 C C . SER A 1 183 ? -10.727 -9.220 8.684 1.00 95.88 183 SER A C 1
ATOM 1346 O O . SER A 1 183 ? -11.055 -9.317 9.865 1.00 95.88 183 SER A O 1
ATOM 1348 N N . ALA A 1 184 ? -9.453 -9.375 8.301 1.00 95.81 184 ALA A N 1
ATOM 1349 C CA . ALA A 1 184 ? -8.351 -9.626 9.236 1.00 95.81 184 ALA A CA 1
ATOM 1350 C C . ALA A 1 184 ? -8.099 -8.448 10.196 1.00 95.81 184 ALA A C 1
ATOM 1352 O O . ALA A 1 184 ? -7.707 -8.658 11.345 1.00 95.81 184 ALA A O 1
ATOM 1353 N N . LEU A 1 185 ? -8.389 -7.212 9.782 1.00 95.50 185 LEU A N 1
ATOM 1354 C CA . LEU A 1 185 ? -8.406 -6.053 10.680 1.00 95.50 185 LEU A CA 1
ATOM 1355 C C . LEU A 1 185 ? -9.604 -6.071 11.649 1.00 95.50 185 LEU A C 1
ATOM 1357 O O . LEU A 1 185 ? -9.588 -5.363 12.649 1.00 95.50 185 LEU A O 1
ATOM 1361 N N . GLY A 1 186 ? -10.590 -6.943 11.440 1.00 92.69 186 GLY A N 1
ATOM 1362 C CA . GLY A 1 186 ? -11.827 -7.004 12.222 1.00 92.69 186 GLY A CA 1
ATOM 1363 C C . GLY A 1 186 ? -12.970 -6.190 11.617 1.00 92.69 186 GLY A C 1
ATOM 1364 O O . GLY A 1 186 ? -13.971 -5.979 12.292 1.00 92.69 186 GLY A O 1
ATOM 1365 N N . ILE A 1 187 ? -12.830 -5.747 10.364 1.00 93.50 187 ILE A N 1
ATOM 1366 C CA . ILE A 1 187 ? -13.857 -5.005 9.630 1.00 93.50 187 ILE A CA 1
ATOM 1367 C C . ILE A 1 187 ? -14.855 -6.001 9.044 1.00 93.50 187 ILE A C 1
ATOM 1369 O O . ILE A 1 187 ? -14.484 -6.852 8.231 1.00 93.50 187 ILE A O 1
ATOM 1373 N N . ASN A 1 188 ? -16.131 -5.897 9.413 1.00 93.12 188 ASN A N 1
ATOM 1374 C CA . ASN A 1 188 ? -17.170 -6.665 8.740 1.00 93.12 188 ASN A CA 1
ATOM 1375 C C . ASN A 1 188 ? -17.546 -5.969 7.430 1.00 93.12 188 ASN A C 1
ATOM 1377 O O . ASN A 1 188 ? -18.412 -5.105 7.405 1.00 93.12 188 ASN A O 1
ATOM 1381 N N . VAL A 1 189 ? -16.934 -6.382 6.318 1.00 93.38 189 VAL A N 1
ATOM 1382 C CA . VAL A 1 189 ? -17.151 -5.784 4.984 1.00 93.38 189 VAL A CA 1
ATOM 1383 C C . VAL A 1 189 ? -18.619 -5.742 4.526 1.00 93.38 189 VAL A C 1
ATOM 1385 O O . VAL A 1 189 ? -18.935 -5.023 3.589 1.00 93.38 189 VAL A O 1
ATOM 1388 N N . ARG A 1 190 ? -19.525 -6.506 5.157 1.00 93.69 190 ARG A N 1
ATOM 1389 C CA . ARG A 1 190 ? -20.971 -6.485 4.864 1.00 93.69 190 ARG A CA 1
ATOM 1390 C C . ARG A 1 190 ? -21.728 -5.357 5.568 1.00 93.69 190 ARG A C 1
ATOM 1392 O O . ARG A 1 190 ? -22.873 -5.103 5.213 1.00 93.69 190 ARG A O 1
ATOM 1399 N N . GLU A 1 191 ? -21.126 -4.750 6.585 1.00 94.00 191 GLU A N 1
ATOM 1400 C CA . GLU A 1 191 ? -21.696 -3.640 7.358 1.00 94.00 191 GLU A CA 1
ATOM 1401 C C . GLU A 1 191 ? -21.252 -2.269 6.825 1.00 94.00 191 GLU A C 1
ATOM 1403 O O . GLU A 1 191 ? -21.815 -1.261 7.237 1.00 94.00 191 GLU A O 1
ATOM 1408 N N . HIS A 1 192 ? -20.303 -2.242 5.882 1.00 93.88 192 HIS A N 1
ATOM 1409 C CA . HIS A 1 192 ? -19.747 -1.028 5.285 1.00 93.88 192 HIS A CA 1
ATOM 1410 C C . HIS A 1 192 ? -20.089 -0.921 3.793 1.00 93.88 192 HIS A C 1
ATOM 1412 O O . HIS A 1 192 ? -20.169 -1.926 3.080 1.00 93.88 192 HIS A O 1
ATOM 1418 N N . ASP A 1 193 ? -20.245 0.306 3.299 1.00 95.00 193 ASP A N 1
ATOM 1419 C CA . ASP A 1 193 ? -20.424 0.593 1.874 1.00 95.00 193 ASP A CA 1
ATOM 1420 C C . ASP A 1 193 ? -19.056 0.658 1.184 1.00 95.00 193 ASP A C 1
ATOM 1422 O O . ASP A 1 193 ? -18.416 1.712 1.137 1.00 95.00 193 ASP A O 1
ATOM 1426 N N . ILE A 1 194 ? -18.591 -0.493 0.683 1.00 96.44 194 ILE A N 1
ATOM 1427 C CA . ILE A 1 194 ? -17.318 -0.615 -0.037 1.00 96.44 194 ILE A CA 1
ATOM 1428 C C . ILE A 1 194 ? -17.551 -0.511 -1.543 1.00 96.44 194 ILE A C 1
ATOM 1430 O O . ILE A 1 194 ? -18.264 -1.324 -2.136 1.00 96.44 194 ILE A O 1
ATOM 1434 N N . ARG A 1 195 ? -16.890 0.458 -2.181 1.00 97.19 195 ARG A N 1
ATOM 1435 C CA . ARG A 1 195 ? -17.002 0.719 -3.621 1.00 97.19 195 ARG A CA 1
ATOM 1436 C C . ARG A 1 195 ? -15.633 0.738 -4.282 1.00 97.19 195 ARG A C 1
ATOM 1438 O O . ARG A 1 195 ? -14.726 1.411 -3.805 1.00 97.19 195 ARG A O 1
ATOM 1445 N N . PHE A 1 196 ? -15.527 0.049 -5.414 1.00 97.50 196 PHE A N 1
ATOM 1446 C CA . PHE A 1 196 ? -14.386 0.126 -6.324 1.00 97.50 196 PHE A CA 1
ATOM 1447 C C . PHE A 1 196 ? -14.733 1.126 -7.426 1.00 97.50 196 PHE A C 1
ATOM 1449 O O . PHE A 1 196 ? -15.555 0.837 -8.297 1.00 97.50 196 PHE A O 1
ATOM 1456 N N . VAL A 1 197 ? -14.160 2.323 -7.346 1.00 97.38 197 VAL A N 1
ATOM 1457 C CA . VAL A 1 197 ? -14.383 3.411 -8.303 1.00 97.38 197 VAL A CA 1
ATOM 1458 C C . VAL A 1 197 ? -13.215 3.414 -9.276 1.00 97.38 197 VAL A C 1
ATOM 1460 O O . VAL A 1 197 ? -12.072 3.456 -8.844 1.00 97.38 197 VAL A O 1
ATOM 1463 N N . GLU A 1 198 ? -13.491 3.282 -10.574 1.00 95.56 198 GLU A N 1
ATOM 1464 C CA . GLU A 1 198 ? -12.442 3.201 -11.598 1.00 95.56 198 GLU A CA 1
ATOM 1465 C C . GLU A 1 198 ? -11.586 4.469 -11.589 1.00 95.56 198 GLU A C 1
ATOM 1467 O O . GLU A 1 198 ? -12.111 5.576 -11.717 1.00 95.56 198 GLU A O 1
ATOM 1472 N N . ASP A 1 199 ? -10.277 4.281 -11.439 1.00 93.81 199 ASP A N 1
ATOM 1473 C CA . ASP A 1 199 ? -9.290 5.352 -11.472 1.00 93.81 199 ASP A CA 1
ATOM 1474 C C . ASP A 1 199 ? -7.951 4.807 -11.976 1.00 93.81 199 ASP A C 1
ATOM 1476 O O . ASP A 1 199 ? -7.378 3.866 -11.417 1.00 93.81 199 ASP A O 1
ATOM 1480 N N . ASN A 1 200 ? -7.465 5.381 -13.074 1.00 91.50 200 ASN A N 1
ATOM 1481 C CA . ASN A 1 200 ? -6.199 4.975 -13.667 1.00 91.50 200 ASN A CA 1
ATOM 1482 C C . ASN A 1 200 ? -5.065 5.761 -13.021 1.00 91.50 200 ASN A C 1
ATOM 1484 O O . ASN A 1 200 ? -5.106 6.987 -12.949 1.00 91.50 200 ASN A O 1
ATOM 1488 N N . TRP A 1 201 ? -4.007 5.057 -12.633 1.00 94.19 201 TRP A N 1
ATOM 1489 C CA . TRP A 1 201 ? -2.867 5.663 -11.965 1.00 94.19 201 TRP A CA 1
ATOM 1490 C C . TRP A 1 201 ? -1.713 5.894 -12.940 1.00 94.19 201 TRP A C 1
ATOM 1492 O O . TRP A 1 201 ? -1.348 5.013 -13.724 1.00 94.19 201 TRP A O 1
ATOM 1502 N N . GLU A 1 202 ? -1.081 7.063 -12.850 1.00 94.38 202 GLU A N 1
ATOM 1503 C CA . GLU A 1 202 ? 0.110 7.408 -13.622 1.00 94.38 202 GLU A CA 1
ATOM 1504 C C . GLU A 1 202 ? 1.129 8.164 -12.759 1.00 94.38 202 GLU A C 1
ATOM 1506 O O . GLU A 1 202 ? 0.797 9.062 -11.985 1.00 94.38 202 GLU A O 1
ATOM 1511 N N . SER A 1 203 ? 2.408 7.834 -12.940 1.00 93.69 203 SER A N 1
ATOM 1512 C CA . SER A 1 203 ? 3.539 8.599 -12.429 1.00 93.69 203 SER A CA 1
ATOM 1513 C C . SER A 1 203 ? 4.549 8.864 -13.548 1.00 93.69 203 SER A C 1
ATOM 1515 O O . SER A 1 203 ? 5.381 7.999 -13.856 1.00 93.69 203 SER A O 1
ATOM 1517 N N . PRO A 1 204 ? 4.555 10.084 -14.122 1.00 93.19 204 PRO A N 1
ATOM 1518 C CA . PRO A 1 204 ? 5.517 10.459 -15.157 1.00 93.19 204 PRO A CA 1
ATOM 1519 C C . PRO A 1 204 ? 6.973 10.365 -14.685 1.00 93.19 204 PRO A C 1
ATOM 1521 O O . PRO A 1 204 ? 7.851 9.977 -15.450 1.00 93.19 204 PRO A O 1
ATOM 1524 N N . VAL A 1 205 ? 7.236 10.661 -13.405 1.00 92.81 205 VAL A N 1
ATOM 1525 C CA . VAL A 1 205 ? 8.583 10.610 -12.805 1.00 92.81 205 VAL A CA 1
ATOM 1526 C C . VAL A 1 205 ? 9.144 9.187 -12.793 1.00 92.81 205 VAL A C 1
ATOM 1528 O O . VAL A 1 205 ? 10.336 8.992 -13.020 1.00 92.81 205 VAL A O 1
ATOM 1531 N N . LEU A 1 206 ? 8.291 8.190 -12.552 1.00 95.12 206 LEU A N 1
ATOM 1532 C CA . LEU A 1 206 ? 8.678 6.778 -12.562 1.00 95.12 206 LEU A CA 1
ATOM 1533 C C . LEU A 1 206 ? 8.554 6.144 -13.955 1.00 95.12 206 LEU A C 1
ATOM 1535 O O . LEU A 1 206 ? 8.928 4.983 -14.131 1.00 95.12 206 LEU A O 1
ATOM 1539 N N . GLY A 1 207 ? 8.008 6.870 -14.938 1.00 97.12 207 GLY A N 1
ATOM 1540 C CA . GLY A 1 207 ? 7.609 6.309 -16.227 1.00 97.12 207 GLY A CA 1
ATOM 1541 C C . GLY A 1 207 ? 6.672 5.112 -16.055 1.00 97.12 207 GLY A C 1
ATOM 1542 O O . GLY A 1 207 ? 6.816 4.116 -16.771 1.00 97.12 207 GLY A O 1
ATOM 1543 N N . ALA A 1 208 ? 5.787 5.173 -15.059 1.00 97.69 208 ALA A N 1
ATOM 1544 C CA . ALA A 1 208 ? 4.943 4.067 -14.635 1.00 97.69 208 ALA A CA 1
ATOM 1545 C C . ALA A 1 208 ? 3.467 4.441 -14.749 1.00 97.69 208 ALA A C 1
ATOM 1547 O O . ALA A 1 208 ? 3.094 5.575 -14.459 1.00 97.69 208 ALA A O 1
ATOM 1548 N N . TRP A 1 209 ? 2.636 3.487 -15.154 1.00 97.88 209 TRP A N 1
ATOM 1549 C CA . TRP A 1 209 ? 1.187 3.655 -15.188 1.00 97.88 209 TRP A CA 1
ATOM 1550 C C . TRP A 1 209 ? 0.481 2.304 -15.084 1.00 97.88 209 TRP A C 1
ATOM 1552 O O . TRP A 1 209 ? 1.062 1.247 -15.372 1.00 97.88 209 TRP A O 1
ATOM 1562 N N . GLY A 1 210 ? -0.778 2.338 -14.668 1.00 97.62 210 GLY A N 1
ATOM 1563 C CA . GLY A 1 210 ? -1.611 1.156 -14.532 1.00 97.62 210 GLY A CA 1
ATOM 1564 C C . GLY A 1 210 ? -3.098 1.478 -14.541 1.00 97.62 210 GLY A C 1
ATOM 1565 O O . GLY A 1 210 ? -3.508 2.610 -14.296 1.00 97.62 210 GLY A O 1
ATOM 1566 N N . LEU A 1 211 ? -3.896 0.456 -14.834 1.00 97.38 211 LEU A N 1
ATOM 1567 C CA . LEU A 1 211 ? -5.351 0.515 -14.691 1.00 97.38 211 LEU A CA 1
ATOM 1568 C C . LEU A 1 211 ? -5.718 0.200 -13.248 1.00 97.38 211 LEU A C 1
ATOM 1570 O O . LEU A 1 211 ? -5.015 -0.588 -12.614 1.00 97.38 211 LEU A O 1
ATOM 1574 N N . GLY A 1 212 ? -6.791 0.767 -12.716 1.00 95.69 212 GLY A N 1
ATOM 1575 C CA . GLY A 1 212 ? -7.009 0.645 -11.286 1.00 95.69 212 GLY A CA 1
ATOM 1576 C C . GLY A 1 212 ? -8.367 1.067 -10.773 1.00 95.69 212 GLY A C 1
ATOM 1577 O O . GLY A 1 212 ? -9.292 1.386 -11.522 1.00 95.69 212 GLY A O 1
ATOM 1578 N N . TRP A 1 213 ? -8.446 1.035 -9.449 1.00 97.19 213 TRP A N 1
ATOM 1579 C CA . TRP A 1 213 ? -9.586 1.512 -8.691 1.00 97.19 213 TRP A CA 1
ATOM 1580 C C . TRP A 1 213 ? -9.109 2.266 -7.459 1.00 97.19 213 TRP A C 1
ATOM 1582 O O . TRP A 1 213 ? -8.218 1.802 -6.746 1.00 97.19 213 TRP A O 1
ATOM 1592 N N . GLU A 1 214 ? -9.784 3.359 -7.145 1.00 97.50 214 GLU A N 1
ATOM 1593 C CA . GLU A 1 214 ? -9.866 3.831 -5.772 1.00 97.50 214 GLU A CA 1
ATOM 1594 C C . GLU A 1 214 ? -10.894 2.982 -5.019 1.00 97.50 214 GLU A C 1
ATOM 1596 O O . GLU A 1 214 ? -12.003 2.723 -5.501 1.00 97.50 214 GLU A O 1
ATOM 1601 N N . VAL A 1 215 ? -10.546 2.563 -3.806 1.00 97.62 215 VAL A N 1
ATOM 1602 C CA . VAL A 1 215 ? -11.469 1.867 -2.914 1.00 97.62 215 VAL A CA 1
ATOM 1603 C C . VAL A 1 215 ? -11.968 2.834 -1.859 1.00 97.62 215 VAL A C 1
ATOM 1605 O O . VAL A 1 215 ? -11.204 3.338 -1.033 1.00 97.62 215 VAL A O 1
ATOM 1608 N N . TRP A 1 216 ? -13.277 3.039 -1.868 1.00 97.00 216 TRP A N 1
ATOM 1609 C CA . TRP A 1 216 ? -13.989 3.887 -0.926 1.00 97.00 216 TRP A CA 1
ATOM 1610 C C . TRP A 1 216 ? -14.736 3.023 0.085 1.00 97.00 216 TRP A C 1
ATOM 1612 O O . TRP A 1 216 ? -15.381 2.052 -0.304 1.00 97.00 216 TRP A O 1
ATOM 1622 N N . MET A 1 217 ? -14.660 3.387 1.363 1.00 95.69 217 MET A N 1
ATOM 1623 C CA . MET A 1 217 ? -15.407 2.779 2.462 1.00 95.69 217 MET A CA 1
ATOM 1624 C C . MET A 1 217 ? -16.123 3.890 3.227 1.00 95.69 217 MET A C 1
ATOM 1626 O O . MET A 1 217 ? -15.481 4.832 3.687 1.00 95.69 217 MET A O 1
ATOM 1630 N N . ASP A 1 218 ? -17.454 3.822 3.284 1.00 94.12 218 ASP A N 1
ATOM 1631 C CA . ASP A 1 218 ? -18.323 4.800 3.961 1.00 94.12 218 ASP A CA 1
ATOM 1632 C C . ASP A 1 218 ? -18.038 6.266 3.582 1.00 94.12 218 ASP A C 1
ATOM 1634 O O . ASP A 1 218 ? -18.096 7.188 4.395 1.00 94.12 218 ASP A O 1
ATOM 1638 N N . GLY A 1 219 ? -17.722 6.496 2.305 1.00 91.56 219 GLY A N 1
ATOM 1639 C CA . GLY A 1 219 ? -17.455 7.835 1.778 1.00 91.56 219 GLY A CA 1
ATOM 1640 C C . GLY A 1 219 ? -16.034 8.353 2.019 1.00 91.56 219 GLY A C 1
ATOM 1641 O O . GLY A 1 219 ? -15.773 9.516 1.712 1.00 91.56 219 GLY A O 1
ATOM 1642 N N . MET A 1 220 ? -15.107 7.515 2.494 1.00 93.38 220 MET A N 1
ATOM 1643 C CA . MET A 1 220 ? -13.679 7.827 2.565 1.00 93.38 220 MET A CA 1
ATOM 1644 C C . MET A 1 220 ? -12.859 6.874 1.688 1.00 93.38 220 MET A C 1
ATOM 1646 O O . MET A 1 220 ? -12.998 5.658 1.768 1.00 93.38 220 MET A O 1
ATOM 1650 N N . GLU A 1 221 ? -11.976 7.423 0.859 1.00 95.31 221 GLU A N 1
ATOM 1651 C CA . GLU A 1 221 ? -10.997 6.653 0.084 1.00 95.31 221 GLU A CA 1
ATOM 1652 C C . GLU A 1 221 ? -9.949 6.039 1.027 1.00 95.31 221 GLU A C 1
ATOM 1654 O O . GLU A 1 221 ? -9.210 6.763 1.706 1.00 95.31 221 GLU A O 1
ATOM 1659 N N . ILE A 1 222 ? -9.878 4.708 1.073 1.00 96.56 222 ILE A N 1
ATOM 1660 C CA . ILE A 1 222 ? -9.024 3.955 2.002 1.00 96.56 222 ILE A CA 1
ATOM 1661 C C . ILE A 1 222 ? -7.872 3.210 1.332 1.00 96.56 222 ILE A C 1
ATOM 1663 O O . ILE A 1 222 ? -6.937 2.793 2.020 1.00 96.56 222 ILE A O 1
ATOM 1667 N N . THR A 1 223 ? -7.932 2.957 0.025 1.00 98.19 223 THR A N 1
ATOM 1668 C CA . THR A 1 223 ? -6.934 2.144 -0.683 1.00 98.19 223 THR A CA 1
ATOM 1669 C C . THR A 1 223 ? -6.901 2.486 -2.168 1.00 98.19 223 THR A C 1
ATOM 1671 O O . THR A 1 223 ? -7.952 2.694 -2.764 1.00 98.19 223 THR A O 1
ATOM 1674 N N . GLN A 1 224 ? -5.712 2.451 -2.767 1.00 98.12 224 GLN A N 1
ATOM 1675 C CA . GLN A 1 224 ? -5.530 2.436 -4.219 1.00 98.12 224 GLN A CA 1
ATOM 1676 C C . GLN A 1 224 ? -5.219 1.012 -4.692 1.00 98.12 224 GLN A C 1
ATOM 1678 O O . GLN A 1 224 ? -4.359 0.336 -4.120 1.00 98.12 224 GLN A O 1
ATOM 1683 N N . PHE A 1 225 ? -5.886 0.580 -5.758 1.00 97.75 225 PHE A N 1
ATOM 1684 C CA . PHE A 1 225 ? -5.550 -0.602 -6.546 1.00 97.75 225 PHE A CA 1
ATOM 1685 C C . PHE A 1 225 ? -4.952 -0.183 -7.886 1.00 97.75 225 PHE A C 1
ATOM 1687 O O . PHE A 1 225 ? -5.578 0.590 -8.607 1.00 97.75 225 PHE A O 1
ATOM 1694 N N . THR A 1 226 ? -3.811 -0.763 -8.262 1.00 98.38 226 THR A N 1
ATOM 1695 C CA . THR A 1 226 ? -3.154 -0.481 -9.547 1.00 98.38 226 THR A CA 1
ATOM 1696 C C . THR A 1 226 ? -2.622 -1.761 -10.190 1.00 98.38 226 THR A C 1
ATOM 1698 O O . THR A 1 226 ? -1.826 -2.489 -9.610 1.00 98.38 226 THR A O 1
ATOM 1701 N N . TYR A 1 227 ? -3.014 -2.027 -11.429 1.00 98.19 227 TYR A N 1
ATOM 1702 C CA . TYR A 1 227 ? -2.501 -3.101 -12.276 1.00 98.19 227 TYR A CA 1
ATOM 1703 C C . TYR A 1 227 ? -1.459 -2.504 -13.211 1.00 98.19 227 TYR A C 1
ATOM 1705 O O . TYR A 1 227 ? -1.803 -1.937 -14.256 1.00 98.19 227 TYR A O 1
ATOM 1713 N N . PHE A 1 228 ? -0.183 -2.613 -12.841 1.00 97.88 228 PHE A N 1
ATOM 1714 C CA . PHE A 1 228 ? 0.898 -1.978 -13.587 1.00 97.88 228 PHE A CA 1
ATOM 1715 C C . PHE A 1 228 ? 0.991 -2.512 -15.015 1.00 97.88 228 PHE A C 1
ATOM 1717 O O . PHE A 1 228 ? 1.297 -3.684 -15.240 1.00 97.88 228 PHE A O 1
ATOM 1724 N N . GLN A 1 229 ? 0.798 -1.614 -15.977 1.00 97.81 229 GLN A N 1
ATOM 1725 C CA . GLN A 1 229 ? 1.033 -1.889 -17.392 1.00 97.81 229 GLN A CA 1
ATOM 1726 C C . GLN A 1 229 ? 2.470 -1.52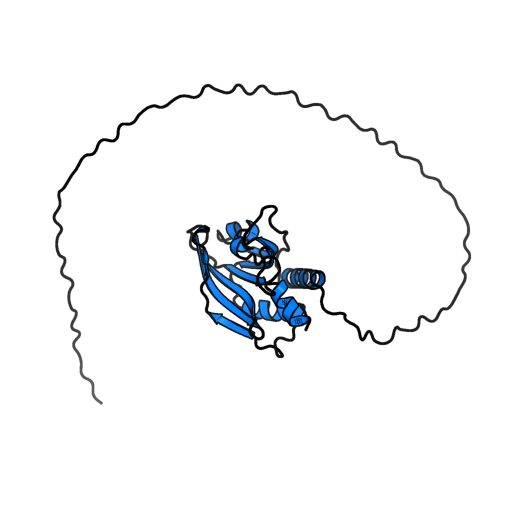9 -17.782 1.00 97.81 229 GLN A C 1
ATOM 1728 O O . GLN A 1 229 ? 3.068 -2.167 -18.650 1.00 97.81 229 GLN A O 1
ATOM 1733 N N . GLN A 1 230 ? 3.046 -0.532 -17.105 1.00 97.75 230 GLN A N 1
ATOM 1734 C CA . GLN A 1 230 ? 4.388 -0.030 -17.366 1.00 97.75 230 GLN A CA 1
ATOM 1735 C C . GLN A 1 230 ? 5.073 0.414 -16.070 1.00 97.75 230 GLN A C 1
ATOM 1737 O O . GLN A 1 230 ? 4.428 0.966 -15.181 1.00 97.75 230 GLN A O 1
ATOM 1742 N N . SER A 1 231 ? 6.393 0.234 -15.994 1.00 97.75 231 SER A N 1
ATOM 1743 C CA . SER A 1 231 ? 7.261 0.863 -14.990 1.00 97.75 231 SER A CA 1
ATOM 1744 C C . SER A 1 231 ? 8.632 1.150 -15.595 1.00 97.75 231 SER A C 1
ATOM 1746 O O . SER A 1 231 ? 9.111 0.383 -16.429 1.00 97.75 231 SER A O 1
ATOM 1748 N N . GLY A 1 232 ? 9.266 2.270 -15.238 1.00 97.12 232 GLY A N 1
ATOM 1749 C CA . GLY A 1 232 ? 10.561 2.654 -15.807 1.00 97.12 232 GLY A CA 1
ATOM 1750 C C . GLY A 1 232 ? 10.526 2.833 -17.328 1.00 97.12 232 GLY A C 1
ATOM 1751 O O . GLY A 1 232 ? 11.527 2.592 -17.997 1.00 97.12 232 GLY A O 1
ATOM 1752 N N . SER A 1 233 ? 9.373 3.221 -17.886 1.00 97.38 233 SER A N 1
ATOM 1753 C CA . SER A 1 233 ? 9.104 3.268 -19.334 1.00 97.38 233 SER A CA 1
ATOM 1754 C C . SER A 1 233 ? 9.224 1.920 -20.060 1.00 97.38 233 SER A C 1
ATOM 1756 O O . SER A 1 233 ? 9.402 1.884 -21.277 1.00 97.38 233 SER A O 1
ATOM 1758 N N . LEU A 1 234 ? 9.117 0.807 -19.330 1.00 97.38 234 LEU A N 1
ATOM 1759 C CA . LEU A 1 234 ? 9.131 -0.546 -19.877 1.00 97.38 234 LEU A CA 1
ATOM 1760 C C . LEU A 1 234 ? 7.777 -1.228 -19.639 1.00 97.38 234 LEU A C 1
ATOM 1762 O O . LEU A 1 234 ? 7.272 -1.177 -18.513 1.00 97.38 234 LEU A O 1
ATOM 1766 N N . PRO A 1 235 ? 7.182 -1.871 -20.661 1.00 97.50 235 PRO A N 1
ATOM 1767 C CA . PRO A 1 235 ? 5.961 -2.645 -20.481 1.00 97.50 235 PRO A CA 1
ATOM 1768 C C . PRO A 1 235 ? 6.225 -3.857 -19.582 1.00 97.50 235 PRO A C 1
ATOM 1770 O O . PRO A 1 235 ? 7.287 -4.482 -19.664 1.00 97.50 235 PRO A O 1
ATOM 1773 N N . LEU A 1 236 ? 5.256 -4.200 -18.733 1.00 97.69 236 LEU A N 1
ATOM 1774 C CA . LEU A 1 236 ? 5.396 -5.296 -17.775 1.00 97.69 236 LEU A CA 1
ATOM 1775 C C . LEU A 1 236 ? 4.735 -6.581 -18.270 1.00 97.69 236 LEU A C 1
ATOM 1777 O O . LEU A 1 236 ? 3.558 -6.605 -18.623 1.00 97.69 236 LEU A O 1
ATOM 1781 N N . LEU A 1 237 ? 5.505 -7.668 -18.251 1.00 95.25 237 LEU A N 1
ATOM 1782 C CA . LEU A 1 237 ? 5.060 -9.022 -18.570 1.00 95.25 237 LEU A CA 1
ATOM 1783 C C . LEU A 1 237 ? 5.781 -9.996 -17.615 1.00 95.25 237 LEU A C 1
ATOM 1785 O O . LEU A 1 237 ? 6.967 -10.264 -17.822 1.00 95.25 237 LEU A O 1
ATOM 1789 N N . PRO A 1 238 ? 5.111 -10.526 -16.574 1.00 97.25 238 PRO A N 1
ATOM 1790 C CA . PRO A 1 238 ? 3.684 -10.388 -16.261 1.00 97.25 238 PRO A CA 1
ATOM 1791 C C . PRO A 1 238 ? 3.313 -9.055 -15.581 1.00 97.25 238 PRO A C 1
ATOM 1793 O O . PRO A 1 238 ? 4.161 -8.385 -14.992 1.00 97.25 238 PRO A O 1
ATOM 1796 N N . VAL A 1 239 ? 2.020 -8.714 -15.621 1.00 97.19 239 VAL A N 1
ATOM 1797 C CA . VAL A 1 239 ? 1.436 -7.589 -14.867 1.00 97.19 239 VAL A CA 1
ATOM 1798 C C . VAL A 1 239 ? 1.556 -7.849 -13.364 1.00 97.19 239 VAL A C 1
ATOM 1800 O O . VAL A 1 239 ? 1.407 -8.982 -12.901 1.00 97.19 239 VAL A O 1
ATOM 1803 N N . SER A 1 240 ? 1.831 -6.783 -12.614 1.00 98.31 240 SER A N 1
ATOM 1804 C CA . SER A 1 240 ? 1.832 -6.781 -11.148 1.00 98.31 240 SER A CA 1
ATOM 1805 C C . SER A 1 240 ? 0.605 -6.034 -10.634 1.00 98.31 240 SER A C 1
ATOM 1807 O O . SER A 1 240 ? 0.256 -4.992 -11.190 1.00 98.31 240 SER A O 1
ATOM 1809 N N . VAL A 1 241 ? -0.006 -6.533 -9.564 1.00 98.50 241 VAL A N 1
ATOM 1810 C CA . VAL A 1 241 ? -1.052 -5.823 -8.822 1.00 98.50 241 VAL A CA 1
ATOM 1811 C C . VAL A 1 241 ? -0.419 -5.139 -7.625 1.00 98.50 241 VAL A C 1
ATOM 1813 O O . VAL A 1 241 ? 0.254 -5.784 -6.823 1.00 98.50 241 VAL A O 1
ATOM 1816 N N . GLU A 1 242 ? -0.647 -3.844 -7.512 1.00 98.81 242 GLU A N 1
ATOM 1817 C CA . GLU A 1 242 ? -0.333 -3.014 -6.364 1.00 98.81 242 GLU A CA 1
ATOM 1818 C C . GLU A 1 242 ? -1.604 -2.726 -5.568 1.00 98.81 242 GLU A C 1
ATOM 1820 O O . GLU A 1 242 ? -2.633 -2.358 -6.135 1.00 98.81 242 GLU A O 1
ATOM 1825 N N . ILE A 1 243 ? -1.512 -2.912 -4.251 1.00 98.75 243 ILE A N 1
ATOM 1826 C CA . ILE A 1 243 ? -2.559 -2.572 -3.288 1.00 98.75 243 ILE A CA 1
ATOM 1827 C C . ILE A 1 243 ? -1.920 -1.677 -2.230 1.00 98.75 243 ILE A C 1
ATOM 1829 O O . ILE A 1 243 ? -1.042 -2.115 -1.478 1.00 98.75 243 ILE A O 1
ATOM 1833 N N . THR A 1 244 ? -2.359 -0.425 -2.174 1.00 98.62 244 THR A N 1
ATOM 1834 C CA . THR A 1 244 ? -1.781 0.598 -1.300 1.00 98.62 244 THR A CA 1
ATOM 1835 C C . THR A 1 244 ? -2.837 1.101 -0.329 1.00 98.62 244 THR A C 1
ATOM 1837 O O . THR A 1 244 ? -3.729 1.857 -0.700 1.00 98.62 244 THR A O 1
ATOM 1840 N N . TYR A 1 245 ? -2.727 0.695 0.932 1.00 98.62 245 TYR A N 1
ATOM 1841 C CA . TYR A 1 245 ? -3.661 1.052 1.995 1.00 98.62 245 TYR A CA 1
ATOM 1842 C C . TYR A 1 245 ? -3.267 2.381 2.640 1.00 98.62 245 TYR A C 1
ATOM 1844 O O . TYR A 1 245 ? -2.106 2.561 3.015 1.00 98.62 245 TYR A O 1
ATOM 1852 N N . GLY A 1 246 ? -4.236 3.265 2.874 1.00 97.38 246 GLY A N 1
ATOM 1853 C CA . GLY A 1 246 ? -4.091 4.419 3.761 1.00 97.38 246 GLY A CA 1
ATOM 1854 C C . GLY A 1 246 ? -4.447 4.040 5.198 1.00 97.38 246 GLY A C 1
ATOM 1855 O O . GLY A 1 246 ? -5.616 4.109 5.578 1.00 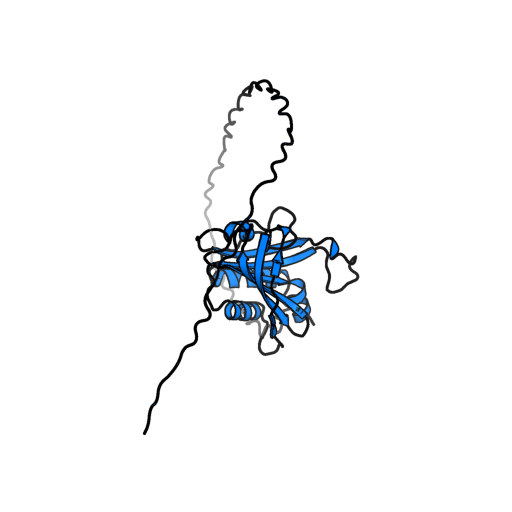97.38 246 GLY A O 1
ATOM 1856 N N . LEU A 1 247 ? -3.458 3.636 6.005 1.00 96.56 247 LEU A N 1
ATOM 1857 C CA . LEU A 1 247 ? -3.718 3.065 7.334 1.00 96.56 247 LEU A CA 1
ATOM 1858 C C . LEU A 1 247 ? -4.416 4.033 8.285 1.00 96.56 247 LEU A C 1
ATOM 1860 O O . LEU A 1 247 ? -5.317 3.618 9.010 1.00 96.56 247 LEU A O 1
ATOM 1864 N N . GLU A 1 248 ? -4.026 5.310 8.289 1.00 95.00 248 GLU A N 1
ATOM 1865 C CA . GLU A 1 248 ? -4.676 6.317 9.128 1.00 95.00 248 GLU A CA 1
ATOM 1866 C C . GLU A 1 248 ? -6.172 6.416 8.807 1.00 95.00 248 GLU A C 1
ATOM 1868 O O . GLU A 1 248 ? -6.992 6.354 9.717 1.00 95.00 248 GLU A O 1
ATOM 1873 N N . ARG A 1 249 ? -6.535 6.470 7.519 1.00 93.81 249 ARG A N 1
ATOM 1874 C CA . ARG A 1 249 ? -7.931 6.584 7.073 1.00 93.81 249 ARG A CA 1
ATOM 1875 C C . ARG A 1 249 ? -8.759 5.354 7.439 1.00 93.81 249 ARG A C 1
ATOM 1877 O O . ARG A 1 249 ? -9.849 5.494 7.984 1.00 93.81 249 ARG A O 1
ATOM 1884 N N . ILE A 1 250 ? -8.215 4.156 7.211 1.00 94.31 250 ILE A N 1
ATOM 1885 C CA . ILE A 1 250 ? -8.875 2.901 7.599 1.00 94.31 250 ILE A CA 1
ATOM 1886 C C . ILE A 1 250 ? -9.152 2.902 9.099 1.00 94.31 250 ILE A C 1
ATOM 1888 O O . ILE A 1 250 ? -10.265 2.624 9.523 1.00 94.31 250 ILE A O 1
ATOM 1892 N N . LEU A 1 251 ? -8.164 3.233 9.926 1.00 92.56 251 LEU A N 1
ATOM 1893 C CA . LEU A 1 251 ? -8.326 3.127 11.373 1.00 92.56 251 LEU A CA 1
ATOM 1894 C C . LEU A 1 251 ? -9.184 4.234 11.971 1.00 92.56 251 LEU A C 1
ATOM 1896 O O . LEU A 1 251 ? -9.915 3.955 12.916 1.00 92.56 251 LEU A O 1
ATOM 1900 N N . MET A 1 252 ? -9.145 5.444 11.411 1.00 88.81 252 MET A N 1
ATOM 1901 C CA . MET A 1 252 ? -10.063 6.516 11.799 1.00 88.81 252 MET A CA 1
ATOM 1902 C C . MET A 1 252 ? -11.519 6.072 11.634 1.00 88.81 252 MET A C 1
ATOM 1904 O O . MET A 1 252 ? -12.300 6.250 12.558 1.00 88.81 252 MET A O 1
ATOM 1908 N N . SER A 1 253 ? -11.852 5.391 10.532 1.00 81.56 253 SER A N 1
ATOM 1909 C CA . SER A 1 253 ? -13.214 4.881 10.307 1.00 81.56 253 SER A CA 1
ATOM 1910 C C . SER A 1 253 ? -13.654 3.754 11.258 1.00 81.56 253 SER A C 1
ATOM 1912 O O . SER A 1 253 ? -14.843 3.481 11.360 1.00 81.56 253 SER A O 1
ATOM 1914 N N . LEU A 1 254 ? -12.724 3.092 11.963 1.00 79.00 254 LEU A N 1
ATOM 1915 C CA . LEU A 1 254 ? -13.030 1.987 12.890 1.00 79.00 254 LEU A CA 1
ATOM 1916 C C . LEU A 1 254 ? -13.096 2.402 14.362 1.00 79.00 254 LEU A C 1
ATOM 1918 O O . LEU A 1 254 ? -13.441 1.578 15.210 1.00 79.00 254 LEU A O 1
ATOM 1922 N N . GLN A 1 255 ? -12.655 3.616 14.686 1.00 72.81 255 GLN A N 1
ATOM 1923 C CA . GLN A 1 255 ? -12.500 4.085 16.065 1.00 72.81 255 GLN A CA 1
ATOM 1924 C C . GLN A 1 255 ? -13.581 5.092 16.491 1.00 72.81 255 GLN A C 1
ATOM 1926 O O . GLN A 1 255 ? -13.526 5.572 17.626 1.00 72.81 255 GLN A O 1
ATOM 1931 N N . GLU A 1 256 ? -14.544 5.384 15.614 1.00 56.66 256 GLU A N 1
ATOM 1932 C CA . GLU A 1 256 ? -15.772 6.140 15.911 1.00 56.66 256 GLU A CA 1
ATOM 1933 C C . GLU A 1 256 ? -16.883 5.222 16.446 1.00 56.66 256 GLU A C 1
ATOM 1935 O O . GLU A 1 256 ? -17.532 5.618 17.444 1.00 56.66 256 GLU A O 1
#

pLDDT: mean 78.01, std 25.73, range [29.45, 98.88]

Organism: Triticum turgidum subsp. durum (NCBI:txid4567)